Protein AF-A0A834P4A4-F1 (afdb_monomer)

Mean predicted aligned error: 16.77 Å

InterPro domains:
  IPR000727 Target SNARE coiled-coil homology domain [PF05739] (156-191)
  IPR000727 Target SNARE coiled-coil homology domain [PS50192] (120-182)
  IPR000727 Target SNARE coiled-coil homology domain [SM00397] (115-182)
  IPR006011 Syntaxin, N-terminal domain [PF00804] (3-109)
  IPR006011 Syntaxin, N-terminal domain [SM00503] (1-74)
  IPR006011 Syntaxin, N-terminal domain [cd00179] (2-109)
  IPR006012 Syntaxin/epimorphin, conserved site [PS00914] (126-165)
  IPR010989 SNARE [SSF47661] (2-175)
  IPR045242 Syntaxin [PTHR19957] (2-192)

Nearest PDB structures (foldseek):
  4jeu-assembly1_B  TM=8.978E-01  e=2.118E-14  Rattus norvegicus
  3zx6-assembly1_B  TM=2.845E-01  e=5.451E-01  Archaeoglobus fulgidus DSM 4304
  3g67-assembly1_A  TM=3.097E-01  e=1.867E+00  Thermotoga maritima
  6grj-assembly1_I  TM=2.872E-01  e=2.312E+00  Aeromonas hydrophila
  6grj-assembly1_B  TM=2.848E-01  e=4.636E+00  Aeromonas hydrophila

pLDDT: mean 72.93, std 20.53, range [28.77, 95.06]

Structure (mmCIF, N/CA/C/O backbone):
data_AF-A0A834P4A4-F1
#
_entry.id   AF-A0A834P4A4-F1
#
loop_
_atom_site.group_PDB
_atom_site.id
_atom_site.type_symbol
_atom_site.label_atom_id
_atom_site.label_alt_id
_atom_site.label_comp_id
_atom_site.label_asym_id
_atom_site.label_entity_id
_atom_site.label_seq_id
_atom_site.pdbx_PDB_ins_code
_atom_site.Cartn_x
_atom_site.Cartn_y
_atom_site.Cartn_z
_atom_site.occupancy
_atom_site.B_iso_or_equiv
_atom_site.auth_seq_id
_atom_site.auth_comp_id
_atom_site.auth_asym_id
_atom_site.auth_atom_id
_atom_site.pdbx_PDB_model_num
ATOM 1 N N . MET A 1 1 ? -17.593 -4.272 4.026 1.00 54.44 1 MET A N 1
ATOM 2 C CA . MET A 1 1 ? -17.317 -5.063 2.810 1.00 54.44 1 MET A CA 1
ATOM 3 C C . MET A 1 1 ? -16.478 -4.247 1.840 1.00 54.44 1 MET A C 1
ATOM 5 O O . MET A 1 1 ? -15.305 -4.551 1.734 1.00 54.44 1 MET A O 1
ATOM 9 N N . GLU A 1 2 ? -16.977 -3.129 1.302 1.00 74.50 2 GLU A N 1
ATOM 10 C CA . GLU A 1 2 ? -16.258 -2.345 0.272 1.00 74.50 2 GLU A CA 1
ATOM 11 C C . GLU A 1 2 ? -14.826 -1.895 0.639 1.00 74.50 2 GLU A C 1
ATOM 13 O O . GLU A 1 2 ? -13.942 -1.938 -0.211 1.00 74.50 2 GLU A O 1
ATOM 18 N N . LEU A 1 3 ? -14.560 -1.502 1.894 1.00 75.44 3 LEU A N 1
ATOM 19 C CA . LEU A 1 3 ? -13.218 -1.057 2.307 1.00 75.44 3 LEU A CA 1
ATOM 20 C C . LEU A 1 3 ? -12.189 -2.199 2.331 1.00 75.44 3 LEU A C 1
ATOM 22 O O . LEU A 1 3 ? -11.057 -2.012 1.898 1.00 75.44 3 LEU A O 1
ATOM 26 N N . GLU A 1 4 ? -12.575 -3.377 2.825 1.00 75.75 4 GLU A N 1
ATOM 27 C CA . GLU A 1 4 ? -11.677 -4.539 2.897 1.00 75.75 4 GLU A CA 1
ATOM 28 C C . GLU A 1 4 ? -11.363 -5.080 1.504 1.00 75.75 4 GLU A C 1
ATOM 30 O O . GLU A 1 4 ? -10.216 -5.425 1.215 1.00 75.75 4 GLU A O 1
ATOM 35 N N . ASP A 1 5 ? -12.367 -5.084 0.628 1.00 86.00 5 ASP A N 1
ATOM 36 C CA . ASP A 1 5 ? -12.204 -5.464 -0.770 1.00 86.00 5 ASP A CA 1
ATOM 37 C C . ASP A 1 5 ? -11.248 -4.496 -1.479 1.00 86.00 5 ASP A C 1
ATOM 39 O O . ASP A 1 5 ? -10.294 -4.929 -2.128 1.00 86.00 5 ASP A O 1
ATOM 43 N N . LEU A 1 6 ? -11.410 -3.186 -1.257 1.00 87.00 6 LEU A N 1
ATOM 44 C CA . LEU A 1 6 ? -10.518 -2.172 -1.816 1.00 87.00 6 LEU A CA 1
ATOM 45 C C . LEU A 1 6 ? -9.081 -2.303 -1.287 1.00 87.00 6 LEU A C 1
ATOM 47 O O . LEU A 1 6 ? -8.137 -2.238 -2.072 1.00 87.00 6 LEU A O 1
ATOM 51 N N . MET A 1 7 ? -8.889 -2.533 0.017 1.00 85.75 7 MET A N 1
ATOM 52 C CA . MET A 1 7 ? -7.559 -2.787 0.593 1.00 85.75 7 MET A CA 1
ATOM 53 C C . MET A 1 7 ? -6.905 -4.026 -0.032 1.00 85.75 7 MET A C 1
ATOM 55 O O . MET A 1 7 ? -5.729 -3.997 -0.402 1.00 85.75 7 MET A O 1
ATOM 59 N N . SER A 1 8 ? -7.676 -5.102 -0.196 1.00 87.88 8 SER A N 1
ATOM 60 C CA . SER A 1 8 ? -7.226 -6.339 -0.838 1.00 87.88 8 SER A CA 1
ATOM 61 C C . SER A 1 8 ? -6.814 -6.106 -2.292 1.00 87.88 8 SER A C 1
ATOM 63 O O . SER A 1 8 ? -5.771 -6.593 -2.737 1.00 87.88 8 SER A O 1
ATOM 65 N N . ASP A 1 9 ? -7.587 -5.325 -3.039 1.00 91.81 9 ASP A N 1
ATOM 66 C CA . ASP A 1 9 ? -7.321 -5.056 -4.448 1.00 91.81 9 ASP A CA 1
ATOM 67 C C . ASP A 1 9 ? -6.151 -4.093 -4.659 1.00 91.81 9 ASP A C 1
ATOM 69 O O . ASP A 1 9 ? -5.326 -4.331 -5.553 1.00 91.81 9 ASP A O 1
ATOM 73 N N . ILE A 1 10 ? -5.998 -3.082 -3.797 1.00 92.00 10 ILE A N 1
ATOM 74 C CA . ILE A 1 10 ? -4.801 -2.230 -3.754 1.00 92.00 10 ILE A CA 1
ATOM 75 C C . ILE A 1 10 ? -3.573 -3.099 -3.487 1.00 92.00 10 ILE A C 1
ATOM 77 O O . ILE A 1 10 ? -2.619 -3.057 -4.264 1.00 92.00 10 ILE A O 1
ATOM 81 N N . LYS A 1 11 ? -3.617 -3.973 -2.475 1.00 89.50 11 LYS A N 1
ATOM 82 C CA . LYS A 1 11 ? -2.524 -4.903 -2.155 1.00 89.50 11 LYS A CA 1
ATOM 83 C C . LYS A 1 11 ? -2.168 -5.814 -3.330 1.00 89.50 11 LYS A C 1
ATOM 85 O O . LYS A 1 11 ? -0.991 -5.963 -3.672 1.00 89.50 11 LYS A O 1
ATOM 90 N N . LYS A 1 12 ? -3.155 -6.449 -3.967 1.00 92.50 12 LYS A N 1
ATOM 91 C CA . LYS A 1 12 ? -2.920 -7.328 -5.129 1.00 92.50 12 LYS A CA 1
ATOM 92 C C . LYS A 1 12 ? -2.290 -6.554 -6.283 1.00 92.50 12 LYS A C 1
ATOM 94 O O . LYS A 1 12 ? -1.371 -7.054 -6.931 1.00 92.50 12 LYS A O 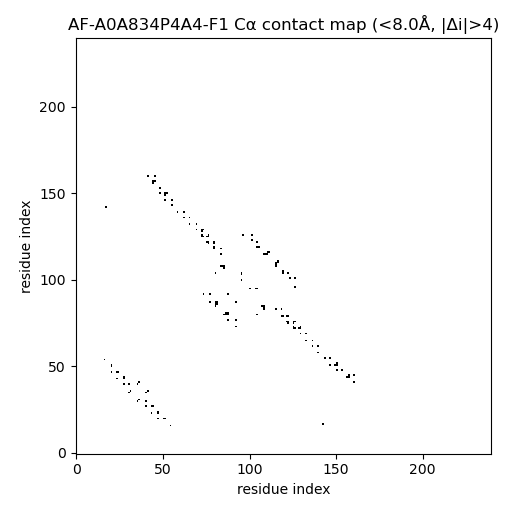1
ATOM 99 N N . THR A 1 13 ? -2.783 -5.350 -6.552 1.00 95.06 13 THR A N 1
ATOM 100 C CA . THR A 1 13 ? -2.301 -4.516 -7.657 1.00 95.06 13 THR A CA 1
ATOM 101 C C . THR A 1 13 ? -0.896 -3.995 -7.383 1.00 95.06 13 THR A C 1
ATOM 103 O O . THR A 1 13 ? -0.033 -4.126 -8.249 1.00 95.06 13 THR A O 1
ATOM 106 N N . ALA A 1 14 ? -0.622 -3.520 -6.167 1.00 92.62 14 ALA A N 1
ATOM 107 C CA . ALA A 1 14 ? 0.700 -3.074 -5.743 1.00 92.62 14 ALA A CA 1
ATOM 108 C C . ALA A 1 14 ? 1.746 -4.188 -5.879 1.00 92.62 14 ALA A C 1
ATOM 110 O O . ALA A 1 14 ? 2.800 -3.980 -6.475 1.00 92.62 14 ALA A O 1
ATOM 111 N N . ASN A 1 15 ? 1.418 -5.411 -5.448 1.00 91.75 15 ASN A N 1
ATOM 112 C CA . ASN A 1 15 ? 2.306 -6.563 -5.612 1.00 91.75 15 ASN A CA 1
ATOM 113 C C . ASN A 1 15 ? 2.574 -6.912 -7.083 1.00 91.75 15 ASN A C 1
ATOM 115 O O . ASN A 1 15 ? 3.707 -7.235 -7.440 1.00 91.75 15 ASN A O 1
ATOM 119 N N . LYS A 1 16 ? 1.562 -6.813 -7.955 1.00 94.88 16 LYS A N 1
ATOM 120 C CA . LYS A 1 16 ? 1.741 -7.005 -9.404 1.00 94.88 16 LYS A CA 1
ATOM 121 C C . LYS A 1 16 ? 2.645 -5.933 -10.012 1.00 94.88 16 LYS A C 1
ATOM 123 O O . LYS A 1 16 ? 3.483 -6.266 -10.847 1.00 94.88 16 LYS A O 1
ATOM 128 N N . VAL A 1 17 ? 2.477 -4.669 -9.620 1.00 94.06 17 VAL A N 1
ATOM 129 C CA . VAL A 1 17 ? 3.323 -3.560 -10.091 1.00 94.06 17 VAL A CA 1
ATOM 130 C C . VAL A 1 17 ? 4.760 -3.761 -9.618 1.00 94.06 17 VAL A C 1
ATOM 132 O O . VAL A 1 17 ? 5.658 -3.773 -10.455 1.00 94.06 17 VAL A O 1
ATOM 135 N N . ARG A 1 18 ? 4.969 -4.045 -8.326 1.00 91.50 18 ARG A N 1
ATOM 136 C CA . ARG A 1 18 ? 6.286 -4.359 -7.752 1.00 91.50 18 ARG A CA 1
ATOM 137 C C . ARG A 1 18 ? 6.986 -5.495 -8.498 1.00 91.50 18 ARG A C 1
ATOM 139 O O . ARG A 1 18 ? 8.138 -5.351 -8.889 1.00 91.50 18 ARG A O 1
ATOM 146 N N . ALA A 1 19 ? 6.288 -6.606 -8.742 1.00 92.50 19 ALA A N 1
ATOM 147 C CA . ALA A 1 19 ? 6.854 -7.742 -9.467 1.00 92.50 19 ALA A CA 1
ATOM 148 C C . ALA A 1 19 ? 7.267 -7.368 -10.900 1.00 92.50 19 ALA A C 1
ATOM 150 O O . ALA A 1 19 ? 8.339 -7.755 -11.356 1.00 92.50 19 ALA A O 1
ATOM 151 N N . LYS A 1 20 ? 6.446 -6.580 -11.606 1.00 94.50 20 LYS A N 1
ATOM 152 C CA . LYS A 1 20 ? 6.774 -6.109 -12.958 1.00 94.50 20 LYS A CA 1
ATOM 153 C C . LYS A 1 20 ? 7.961 -5.148 -12.974 1.00 94.50 20 LYS A C 1
ATOM 155 O O . LYS A 1 20 ? 8.775 -5.249 -13.885 1.00 94.50 20 LYS A O 1
ATOM 160 N N . LEU A 1 21 ? 8.068 -4.250 -11.993 1.00 92.00 21 LEU A N 1
ATOM 161 C CA . LEU A 1 21 ? 9.213 -3.344 -11.866 1.00 92.00 21 LEU A CA 1
ATOM 162 C C . LEU A 1 21 ? 10.512 -4.132 -11.649 1.00 92.00 21 LEU A C 1
ATOM 164 O O . LEU A 1 21 ? 11.438 -3.952 -12.431 1.00 92.00 21 LEU A O 1
ATOM 168 N N . LYS A 1 22 ? 10.523 -5.107 -10.726 1.00 90.50 22 LYS A N 1
ATOM 169 C CA . LYS A 1 22 ? 11.680 -6.003 -10.517 1.00 90.50 22 LYS A CA 1
ATOM 170 C C . LYS A 1 22 ? 12.080 -6.775 -11.783 1.00 90.50 22 LYS A C 1
ATOM 172 O O . LYS A 1 22 ? 13.259 -6.930 -12.066 1.00 90.50 22 LYS A O 1
ATOM 177 N N . VAL A 1 23 ? 11.118 -7.241 -12.584 1.00 92.88 23 VAL A N 1
ATOM 178 C CA . VAL A 1 23 ? 11.430 -7.908 -13.866 1.00 92.88 23 VAL A CA 1
ATOM 179 C C . VAL A 1 23 ? 12.079 -6.940 -14.861 1.00 92.88 23 VAL A C 1
ATOM 181 O O . VAL A 1 23 ? 13.005 -7.321 -15.572 1.00 92.88 23 VAL A O 1
ATOM 184 N N . ILE A 1 24 ? 11.601 -5.695 -14.944 1.00 90.31 24 ILE A N 1
ATOM 185 C CA . ILE A 1 24 ? 12.194 -4.687 -15.836 1.00 90.31 24 ILE A CA 1
ATOM 186 C C . ILE A 1 24 ? 13.621 -4.358 -15.391 1.00 90.31 24 ILE A C 1
ATOM 188 O O . ILE A 1 24 ? 14.503 -4.288 -16.241 1.00 90.31 24 ILE A O 1
ATOM 192 N N . GLU A 1 25 ? 13.845 -4.200 -14.089 1.00 88.38 25 GLU A N 1
ATOM 193 C CA . GLU A 1 25 ? 15.170 -3.992 -13.506 1.00 88.38 25 GLU A CA 1
ATOM 194 C C . GLU A 1 25 ? 16.145 -5.118 -13.875 1.00 88.38 25 GLU A C 1
ATOM 196 O O . GLU A 1 25 ? 17.175 -4.845 -14.482 1.00 88.38 25 GLU A O 1
ATOM 201 N N . GLN A 1 26 ? 15.784 -6.380 -13.626 1.00 89.44 26 GLN A N 1
ATOM 202 C CA . GLN A 1 26 ? 16.635 -7.532 -13.958 1.00 89.44 26 GLN A CA 1
ATOM 203 C C . GLN A 1 26 ? 16.994 -7.589 -15.450 1.00 89.44 26 GLN A C 1
ATOM 205 O O . GLN A 1 26 ? 18.123 -7.914 -15.818 1.00 89.44 26 GLN A O 1
ATOM 210 N N . ASN A 1 27 ? 16.044 -7.247 -16.326 1.00 88.81 27 ASN A N 1
ATOM 211 C CA . ASN A 1 27 ? 16.302 -7.177 -17.764 1.00 88.81 27 ASN A CA 1
ATOM 212 C C . ASN A 1 27 ? 17.275 -6.040 -18.120 1.00 88.81 27 ASN A C 1
ATOM 214 O O . ASN A 1 27 ? 18.120 -6.214 -18.996 1.00 88.81 27 ASN A O 1
ATOM 218 N N . ILE A 1 28 ? 17.167 -4.882 -17.456 1.00 86.44 28 ILE A N 1
ATOM 219 C CA . ILE A 1 28 ? 18.098 -3.760 -17.634 1.00 86.44 28 ILE A CA 1
ATOM 220 C C . ILE A 1 28 ? 19.511 -4.183 -17.218 1.00 86.44 28 ILE A C 1
ATOM 222 O O . ILE A 1 28 ? 20.436 -4.005 -18.010 1.00 86.44 28 ILE A O 1
ATOM 226 N N . GLU A 1 29 ? 19.669 -4.777 -16.033 1.00 86.12 29 GLU A N 1
ATOM 227 C CA . GLU A 1 29 ? 20.961 -5.256 -15.520 1.00 86.12 29 GLU A CA 1
ATOM 228 C C . GLU A 1 29 ? 21.593 -6.281 -16.473 1.00 86.12 29 GLU A C 1
ATOM 230 O O . GLU A 1 29 ? 22.758 -6.167 -16.862 1.00 86.12 29 GLU A O 1
ATOM 235 N N . GLN A 1 30 ? 20.807 -7.258 -16.938 1.00 86.31 30 GLN A N 1
ATOM 236 C CA . GLN A 1 30 ? 21.283 -8.278 -17.872 1.00 86.31 30 GLN A CA 1
ATOM 237 C C . GLN A 1 30 ? 21.768 -7.674 -19.199 1.00 86.31 30 GLN A C 1
ATOM 239 O O . GLN A 1 30 ? 22.786 -8.101 -19.749 1.00 86.31 30 GLN A O 1
ATOM 244 N N . GLU A 1 31 ? 21.054 -6.683 -19.731 1.00 81.69 31 GLU A N 1
ATOM 245 C CA . GLU A 1 31 ? 21.434 -6.021 -20.977 1.00 81.69 31 GLU A CA 1
ATOM 246 C C . GLU A 1 31 ? 22.673 -5.133 -20.832 1.00 81.69 31 GLU A C 1
ATOM 248 O O . GLU A 1 31 ? 23.499 -5.103 -21.754 1.00 81.69 31 GLU A O 1
ATOM 253 N N . GLU A 1 32 ? 22.848 -4.467 -19.688 1.00 78.56 32 GLU A N 1
ATOM 254 C CA . GLU A 1 32 ? 24.057 -3.696 -19.381 1.00 78.56 32 GLU A CA 1
ATOM 255 C C . GLU A 1 32 ? 25.313 -4.569 -19.432 1.00 78.56 32 GLU A C 1
ATOM 257 O O . GLU A 1 32 ? 26.300 -4.187 -20.065 1.00 78.56 32 GLU A O 1
ATOM 262 N N . HIS A 1 33 ? 25.257 -5.784 -18.879 1.00 76.62 33 HIS A N 1
ATOM 263 C CA . HIS A 1 33 ? 26.373 -6.735 -18.930 1.00 76.62 33 HIS A CA 1
ATOM 264 C C . HIS A 1 33 ? 26.747 -7.169 -20.354 1.00 76.62 33 HIS A C 1
ATOM 266 O O . HIS A 1 33 ? 27.886 -7.563 -20.607 1.00 76.62 33 HIS A O 1
ATOM 272 N N . THR A 1 34 ? 25.820 -7.070 -21.310 1.00 76.31 34 THR A N 1
ATOM 273 C CA . THR A 1 34 ? 26.086 -7.381 -22.724 1.00 76.31 34 THR A CA 1
ATOM 274 C C . THR A 1 34 ? 26.615 -6.189 -23.533 1.00 76.31 34 THR A C 1
ATOM 276 O O . THR A 1 34 ? 26.787 -6.307 -24.748 1.00 76.31 34 THR A O 1
ATOM 279 N N . ASN A 1 35 ? 26.892 -5.048 -22.882 1.00 62.09 35 ASN A N 1
ATOM 280 C CA . ASN A 1 35 ? 27.463 -3.821 -23.461 1.00 62.09 35 ASN A CA 1
ATOM 281 C C . ASN A 1 35 ? 26.688 -3.239 -24.664 1.00 62.09 35 ASN A C 1
ATOM 283 O O . ASN A 1 35 ? 27.216 -2.464 -25.465 1.00 62.09 35 ASN A O 1
ATOM 287 N N . LYS A 1 36 ? 25.397 -3.565 -24.790 1.00 61.81 36 LYS A N 1
ATOM 288 C CA . LYS A 1 36 ? 24.507 -2.996 -25.808 1.00 61.81 36 LYS A CA 1
ATOM 289 C C . LYS A 1 36 ? 23.880 -1.703 -25.293 1.00 61.81 36 LYS A C 1
ATOM 291 O O . LYS A 1 36 ? 22.705 -1.678 -24.933 1.00 61.81 36 LYS A O 1
ATOM 296 N N . SER A 1 37 ? 24.641 -0.605 -25.301 1.00 64.38 37 SER A N 1
ATOM 297 C CA . SER A 1 37 ? 24.082 0.740 -25.078 1.00 64.38 37 SER A CA 1
ATOM 298 C C . SER A 1 37 ? 23.201 1.151 -26.265 1.00 64.38 37 SER A C 1
ATOM 300 O O . SER A 1 37 ? 23.612 1.855 -27.188 1.00 64.38 37 SER A O 1
ATOM 302 N N . SER A 1 38 ? 21.976 0.632 -26.275 1.00 74.56 38 SER A N 1
ATOM 303 C CA . SER A 1 38 ? 20.976 0.866 -27.311 1.00 74.56 38 SER A CA 1
ATOM 304 C C . SER A 1 38 ? 19.983 1.946 -26.879 1.00 74.56 38 SER A C 1
ATOM 306 O O . SER A 1 38 ? 19.784 2.205 -25.690 1.00 74.56 38 SER A O 1
ATOM 308 N N . ALA A 1 39 ? 19.326 2.580 -27.854 1.00 75.81 39 ALA A N 1
ATOM 309 C CA . ALA A 1 39 ? 18.211 3.486 -27.571 1.00 75.81 39 ALA A CA 1
ATOM 310 C C . ALA A 1 39 ? 17.100 2.783 -26.769 1.00 75.81 39 ALA A C 1
ATOM 312 O O . ALA A 1 39 ? 16.493 3.389 -25.894 1.00 75.81 39 ALA A O 1
ATOM 313 N N . ASP A 1 40 ? 16.898 1.493 -27.026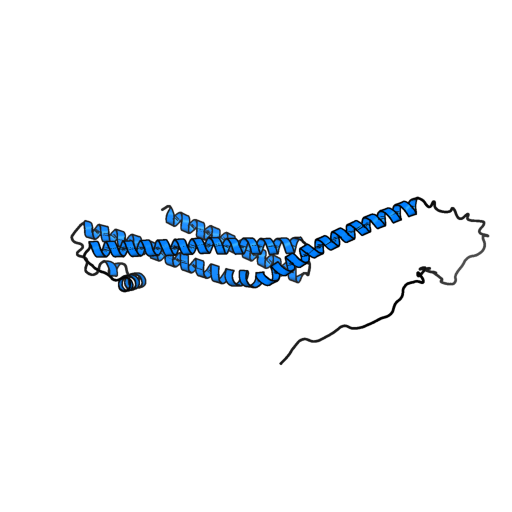 1.00 80.00 40 ASP A N 1
ATOM 314 C CA . ASP A 1 40 ? 15.918 0.639 -26.361 1.00 80.00 40 ASP A CA 1
ATOM 315 C C . ASP A 1 40 ? 16.241 0.431 -24.865 1.00 80.00 40 ASP A C 1
ATOM 317 O O . ASP A 1 40 ? 15.373 0.622 -24.011 1.00 80.00 40 ASP A O 1
ATOM 321 N N . LEU A 1 41 ? 17.514 0.187 -24.523 1.00 81.56 41 LEU A N 1
ATOM 322 C CA . LEU A 1 41 ? 17.981 0.112 -23.130 1.00 81.56 41 LEU A CA 1
ATOM 323 C C . LEU A 1 41 ? 17.774 1.443 -22.388 1.00 81.56 41 LEU A C 1
ATOM 325 O O . LEU A 1 41 ? 17.306 1.454 -21.249 1.00 81.56 41 LEU A O 1
ATOM 329 N N . ARG A 1 42 ? 18.073 2.582 -23.032 1.00 77.75 42 ARG A N 1
ATOM 330 C CA . ARG A 1 42 ? 17.834 3.912 -22.437 1.00 77.75 42 ARG A CA 1
ATOM 331 C C . ARG A 1 42 ? 16.350 4.153 -22.173 1.00 77.75 42 ARG A C 1
ATOM 333 O O . ARG A 1 42 ? 15.994 4.589 -21.083 1.00 77.75 42 ARG A O 1
ATOM 340 N N . ILE A 1 43 ? 15.486 3.815 -23.133 1.00 81.75 43 ILE A N 1
ATOM 341 C CA . ILE A 1 43 ? 14.030 3.929 -22.972 1.00 81.75 43 ILE A CA 1
ATOM 342 C C . ILE A 1 43 ? 13.557 3.070 -21.795 1.00 81.75 43 ILE A C 1
ATOM 344 O O . ILE A 1 43 ? 12.834 3.579 -20.938 1.00 81.75 43 ILE A O 1
ATOM 348 N N . ARG A 1 44 ? 13.986 1.801 -21.705 1.00 84.94 44 ARG A N 1
ATOM 349 C CA . ARG A 1 44 ? 13.635 0.916 -20.580 1.00 84.94 44 ARG A CA 1
ATOM 350 C C . ARG A 1 44 ? 14.020 1.517 -19.232 1.00 84.94 44 ARG A C 1
ATOM 352 O O . ARG A 1 44 ? 13.178 1.557 -18.340 1.00 84.94 44 ARG A O 1
ATOM 359 N N . LYS A 1 45 ? 15.241 2.036 -19.105 1.00 82.19 45 LYS A N 1
ATOM 360 C CA . LYS A 1 45 ? 15.736 2.684 -17.881 1.00 82.19 45 LYS A CA 1
ATOM 361 C C . LYS A 1 45 ? 14.908 3.903 -17.476 1.00 82.19 45 LYS A C 1
ATOM 363 O O . LYS A 1 45 ? 14.455 3.986 -16.336 1.00 82.19 45 LYS A O 1
ATOM 368 N N . THR A 1 46 ? 14.638 4.816 -18.411 1.00 81.25 46 THR A N 1
ATOM 369 C CA . THR A 1 46 ? 13.817 6.009 -18.141 1.00 81.25 46 THR A CA 1
ATOM 370 C C . THR A 1 46 ? 12.388 5.640 -17.738 1.00 81.25 46 THR A C 1
ATOM 372 O O . THR A 1 46 ? 11.837 6.213 -16.794 1.00 81.25 46 THR A O 1
ATOM 375 N N . GLN A 1 47 ? 11.781 4.669 -18.429 1.00 86.00 47 GLN A N 1
ATOM 376 C CA . GLN A 1 47 ? 10.432 4.194 -18.116 1.00 86.00 47 GLN A CA 1
ATOM 377 C C . GLN A 1 47 ? 10.385 3.517 -16.748 1.00 86.00 47 GLN A C 1
ATOM 379 O O . GLN A 1 47 ? 9.528 3.861 -15.936 1.00 86.00 47 GLN A O 1
ATOM 384 N N . HIS A 1 48 ? 11.329 2.613 -16.468 1.00 87.62 48 HIS A N 1
ATOM 385 C CA . HIS A 1 48 ? 11.463 1.968 -15.165 1.00 87.62 48 HIS A CA 1
ATOM 386 C C . HIS A 1 48 ? 11.536 3.010 -14.049 1.00 87.62 48 HIS A C 1
ATOM 388 O O . HIS A 1 48 ? 10.764 2.940 -13.097 1.00 87.62 48 HIS A O 1
ATOM 394 N N . SER A 1 49 ? 12.378 4.033 -14.212 1.00 84.19 49 SER A N 1
ATOM 395 C CA . SER A 1 49 ? 12.529 5.071 -13.196 1.00 84.19 49 SER A CA 1
ATOM 396 C C . SER A 1 49 ? 11.258 5.885 -12.966 1.00 84.19 49 SER A C 1
ATOM 398 O O . SER A 1 49 ? 10.811 6.073 -11.831 1.00 84.19 49 SER A O 1
ATOM 400 N N . THR A 1 50 ? 10.624 6.324 -14.053 1.00 84.69 50 THR A N 1
ATOM 401 C CA . THR A 1 50 ? 9.382 7.103 -13.985 1.00 84.69 50 THR A CA 1
ATOM 402 C C . THR A 1 50 ? 8.270 6.310 -13.299 1.00 84.69 50 THR A C 1
ATOM 404 O O . THR A 1 50 ? 7.559 6.843 -12.446 1.00 84.69 50 THR A O 1
ATOM 407 N N . LEU A 1 51 ? 8.122 5.030 -13.650 1.00 90.94 51 LEU A N 1
ATOM 408 C CA . LEU A 1 51 ? 7.113 4.147 -13.070 1.00 90.94 51 LEU A CA 1
ATOM 409 C C . LEU A 1 51 ? 7.395 3.855 -11.593 1.00 90.94 51 LEU A C 1
ATOM 411 O O . LEU A 1 51 ? 6.470 3.921 -10.788 1.00 90.94 51 LEU A O 1
ATOM 415 N N . SER A 1 52 ? 8.653 3.602 -11.226 1.00 88.56 52 SER A N 1
ATOM 416 C CA . SER A 1 52 ? 9.069 3.380 -9.838 1.00 88.56 52 SER A CA 1
ATOM 417 C C . SER A 1 52 ? 8.790 4.595 -8.954 1.00 88.56 52 SER A C 1
ATOM 419 O O . SER A 1 52 ? 8.218 4.445 -7.875 1.00 88.56 52 SER A O 1
ATOM 421 N N . ARG A 1 53 ? 9.092 5.812 -9.431 1.00 85.56 53 ARG A N 1
ATOM 422 C CA . ARG A 1 53 ? 8.793 7.056 -8.701 1.00 85.56 53 ARG A CA 1
ATOM 423 C C . ARG A 1 53 ? 7.293 7.244 -8.481 1.00 85.56 53 ARG A C 1
ATOM 425 O O . ARG A 1 53 ? 6.873 7.480 -7.353 1.00 85.56 53 ARG A O 1
ATOM 432 N N . LYS A 1 54 ? 6.488 7.080 -9.537 1.00 89.81 54 LYS A N 1
ATOM 433 C CA . LYS A 1 54 ? 5.021 7.171 -9.443 1.00 89.81 54 LYS A CA 1
ATOM 434 C C . LYS A 1 54 ? 4.433 6.112 -8.517 1.00 89.81 54 LYS A C 1
ATOM 436 O O . LYS A 1 54 ? 3.481 6.385 -7.797 1.00 89.81 54 LYS A O 1
ATOM 441 N N . PHE A 1 55 ? 4.987 4.901 -8.533 1.00 91.69 55 PHE A N 1
ATOM 442 C CA . PHE A 1 55 ? 4.556 3.841 -7.632 1.00 91.69 55 PHE A CA 1
ATOM 443 C C . PHE A 1 55 ? 4.812 4.225 -6.171 1.00 91.69 55 PHE A C 1
ATOM 445 O O . PHE A 1 55 ? 3.887 4.176 -5.367 1.00 91.69 55 PHE A O 1
ATOM 452 N N . VAL A 1 56 ? 6.021 4.684 -5.838 1.00 88.88 56 VAL A N 1
ATOM 453 C CA . VAL A 1 56 ? 6.357 5.147 -4.480 1.00 88.88 56 VAL A CA 1
ATOM 454 C C . VAL A 1 56 ? 5.466 6.312 -4.043 1.00 88.88 56 VAL A C 1
ATOM 456 O O . VAL A 1 56 ? 4.985 6.310 -2.912 1.00 88.88 56 VAL A O 1
ATOM 459 N N . GLU A 1 57 ? 5.200 7.272 -4.931 1.00 89.00 57 GLU A N 1
ATOM 460 C CA . GLU A 1 57 ? 4.303 8.406 -4.673 1.00 89.00 57 GLU A CA 1
ATOM 461 C C . GLU A 1 57 ? 2.892 7.939 -4.279 1.00 89.00 57 GLU A C 1
ATOM 463 O O . GLU A 1 57 ? 2.416 8.263 -3.189 1.00 89.00 57 GLU A O 1
ATOM 468 N N . VAL A 1 58 ? 2.263 7.096 -5.106 1.00 94.06 58 VAL A N 1
ATOM 469 C CA . VAL A 1 58 ? 0.910 6.570 -4.851 1.00 94.06 58 VAL A CA 1
ATOM 470 C C . VAL A 1 58 ? 0.868 5.716 -3.582 1.00 94.06 58 VAL A C 1
ATOM 472 O O . VAL A 1 58 ? -0.066 5.826 -2.788 1.00 94.06 58 VAL A O 1
ATOM 475 N N . MET A 1 59 ? 1.880 4.877 -3.342 1.00 92.31 59 MET A N 1
ATOM 476 C CA . MET A 1 59 ? 1.925 4.059 -2.125 1.00 92.31 59 MET A CA 1
ATOM 477 C C . MET A 1 59 ? 2.152 4.907 -0.865 1.00 92.31 59 MET A C 1
ATOM 479 O O . MET A 1 59 ? 1.664 4.547 0.206 1.00 92.31 59 MET A O 1
ATOM 483 N N . SER A 1 60 ? 2.843 6.045 -0.976 1.00 91.25 60 SER A N 1
ATOM 484 C CA . SER A 1 60 ? 3.038 6.984 0.140 1.00 91.25 60 SER A CA 1
ATOM 485 C C . SER A 1 60 ? 1.741 7.708 0.493 1.00 91.25 60 SER A C 1
ATOM 487 O O . SER A 1 60 ? 1.406 7.841 1.671 1.00 91.25 60 SER A O 1
ATOM 489 N N . GLU A 1 61 ? 0.972 8.120 -0.516 1.00 93.44 61 GLU A N 1
ATOM 490 C CA . GLU A 1 61 ? -0.374 8.671 -0.328 1.00 93.44 61 GLU A CA 1
ATOM 491 C C . GLU A 1 61 ? -1.323 7.640 0.303 1.00 93.44 61 GLU A C 1
ATOM 493 O O . GLU A 1 61 ? -2.074 7.954 1.234 1.00 93.44 61 GLU A O 1
ATOM 498 N N . TYR A 1 62 ? -1.239 6.384 -0.141 1.00 93.25 62 TYR A N 1
ATOM 499 C CA . TYR A 1 62 ? -2.001 5.289 0.448 1.00 93.25 62 TYR A CA 1
ATOM 500 C C . TYR A 1 62 ? -1.641 5.068 1.924 1.00 93.25 62 TYR A C 1
ATOM 502 O O . TYR A 1 62 ? -2.540 4.997 2.761 1.00 93.25 62 TYR A O 1
ATOM 510 N N . ASN A 1 63 ? -0.348 5.046 2.267 1.00 91.50 63 ASN A N 1
ATOM 511 C CA . ASN A 1 63 ? 0.110 4.934 3.654 1.00 91.50 63 ASN A CA 1
ATOM 512 C C . ASN A 1 63 ? -0.414 6.086 4.525 1.00 91.50 63 ASN A C 1
ATOM 514 O O . ASN A 1 63 ? -0.948 5.852 5.606 1.00 91.50 63 ASN A O 1
ATOM 518 N N . ARG A 1 64 ? -0.343 7.329 4.029 1.00 92.94 64 ARG A N 1
ATOM 519 C CA . ARG A 1 64 ? -0.903 8.496 4.727 1.00 92.94 64 ARG A CA 1
ATOM 520 C C . ARG A 1 64 ? -2.400 8.330 4.996 1.00 92.94 64 ARG A C 1
ATOM 522 O O . ARG A 1 64 ? -2.850 8.558 6.113 1.00 92.94 64 ARG A O 1
ATOM 529 N N . THR A 1 65 ? -3.150 7.869 3.997 1.00 92.50 65 THR A N 1
ATOM 530 C CA . THR A 1 65 ? -4.591 7.610 4.127 1.00 92.50 65 THR A CA 1
ATOM 531 C C . THR A 1 65 ? -4.886 6.530 5.175 1.00 92.50 65 THR A C 1
ATOM 533 O O . THR A 1 65 ? -5.851 6.654 5.931 1.00 92.50 65 THR A O 1
ATOM 536 N N . GLN A 1 66 ? -4.058 5.482 5.259 1.00 90.94 66 GLN A N 1
ATOM 537 C CA . GLN A 1 66 ? -4.190 4.447 6.289 1.00 90.94 66 GLN A CA 1
ATOM 538 C C . GLN A 1 66 ? -3.928 4.992 7.694 1.00 90.94 66 GLN A C 1
ATOM 540 O O . GLN A 1 66 ? -4.724 4.722 8.594 1.00 90.94 66 GLN A O 1
ATOM 545 N N . THR A 1 67 ? -2.870 5.788 7.876 1.00 92.19 67 THR A N 1
ATOM 546 C CA . THR A 1 67 ? -2.561 6.440 9.158 1.00 92.19 67 THR A CA 1
ATOM 547 C C . THR A 1 67 ? -3.702 7.352 9.604 1.00 92.19 67 THR A C 1
ATOM 549 O O . THR A 1 67 ? -4.175 7.234 10.733 1.00 92.19 67 THR A O 1
ATOM 552 N N . ASP A 1 68 ? -4.228 8.186 8.705 1.00 93.19 68 ASP A N 1
ATOM 553 C CA . ASP A 1 68 ? -5.365 9.061 9.010 1.00 93.19 68 ASP A CA 1
ATOM 554 C C . ASP A 1 68 ? -6.612 8.247 9.409 1.00 93.19 68 ASP A C 1
ATOM 556 O O . ASP A 1 68 ? -7.349 8.609 10.331 1.00 93.19 68 ASP A O 1
ATOM 560 N N . TYR A 1 69 ? -6.864 7.113 8.746 1.00 90.94 69 TYR A N 1
ATOM 561 C CA . TYR A 1 69 ? -7.983 6.234 9.090 1.00 90.94 69 TYR A CA 1
ATOM 562 C C . TYR A 1 69 ? -7.779 5.504 10.431 1.00 90.94 69 TYR A C 1
ATOM 564 O O . TYR A 1 69 ? -8.747 5.363 11.189 1.00 90.94 69 TYR A O 1
ATOM 572 N N . ARG A 1 70 ? -6.543 5.109 10.769 1.00 93.50 70 ARG A N 1
ATOM 573 C CA . ARG A 1 70 ? -6.181 4.553 12.085 1.00 93.50 70 ARG A CA 1
ATOM 574 C C . ARG A 1 70 ? -6.492 5.551 13.198 1.00 93.50 70 ARG A C 1
ATOM 576 O O . ARG A 1 70 ? -7.217 5.200 14.128 1.00 93.50 70 ARG A O 1
ATOM 583 N N . GLU A 1 71 ? -6.058 6.802 13.055 1.00 93.88 71 GLU A N 1
ATOM 584 C CA . GLU A 1 71 ? -6.318 7.864 14.038 1.00 93.88 71 GLU A CA 1
ATOM 585 C C . GLU A 1 71 ? -7.817 8.138 14.211 1.00 93.88 71 GLU A C 1
ATOM 587 O O . GLU A 1 71 ? -8.321 8.290 15.327 1.00 93.88 71 GLU A O 1
ATOM 592 N N . ARG A 1 72 ? -8.590 8.104 13.118 1.00 92.31 72 ARG A N 1
ATOM 593 C CA . ARG A 1 72 ? -10.056 8.205 13.198 1.00 92.31 72 ARG A CA 1
ATOM 594 C C . ARG A 1 72 ? -10.685 7.023 13.934 1.00 92.31 72 ARG A C 1
ATOM 596 O O . ARG A 1 72 ? -11.656 7.224 14.664 1.00 92.31 72 ARG A O 1
ATOM 603 N N . CYS A 1 73 ? -10.178 5.803 13.753 1.00 92.81 73 CYS A N 1
ATOM 604 C CA . CYS A 1 73 ? -10.651 4.635 14.500 1.00 92.81 73 CYS A CA 1
ATOM 605 C C . CYS A 1 73 ? -10.309 4.752 15.989 1.00 92.81 73 CYS A C 1
ATOM 607 O O . CYS A 1 73 ? -11.202 4.557 16.816 1.0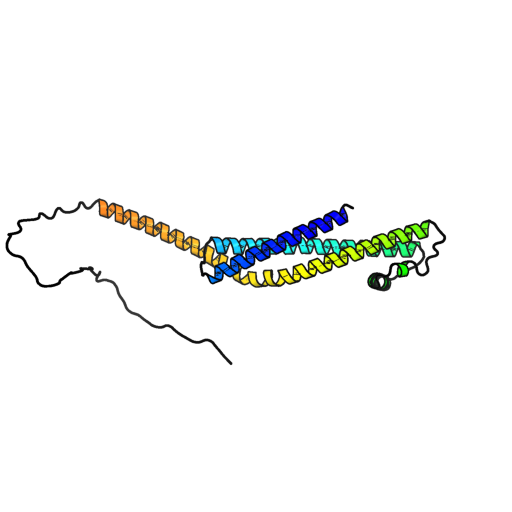0 92.81 73 CYS A O 1
ATOM 609 N N . LYS A 1 74 ? -9.081 5.168 16.321 1.00 93.75 74 LYS A N 1
ATOM 610 C CA . LYS A 1 74 ? -8.642 5.450 17.694 1.00 93.75 74 LYS A CA 1
ATOM 611 C C . LYS A 1 74 ? -9.553 6.475 18.375 1.00 93.75 74 LYS A C 1
ATOM 613 O O . LYS A 1 74 ? -10.134 6.179 19.417 1.00 93.75 74 LYS A O 1
ATOM 618 N N . GLY A 1 75 ? -9.794 7.626 17.745 1.00 93.56 75 GLY A N 1
ATOM 619 C CA . GLY A 1 75 ? -10.682 8.659 18.294 1.00 93.56 75 GLY A CA 1
ATOM 620 C C . GLY A 1 75 ? -12.134 8.193 18.474 1.00 93.56 75 GLY A C 1
ATOM 621 O O . GLY A 1 75 ? -12.818 8.605 19.413 1.00 93.56 75 GLY A O 1
ATOM 622 N N . ARG A 1 76 ? -12.623 7.283 17.616 1.00 92.38 76 ARG A N 1
ATOM 623 C CA . ARG A 1 76 ? -13.940 6.654 17.814 1.00 92.38 76 ARG A CA 1
ATOM 624 C C . ARG A 1 76 ? -13.962 5.735 19.032 1.00 92.38 76 ARG A C 1
ATOM 626 O O . ARG A 1 76 ? -14.944 5.785 19.765 1.00 92.38 76 ARG A O 1
ATOM 633 N N . ILE A 1 77 ? -12.922 4.931 19.250 1.00 91.81 77 ILE A N 1
ATOM 634 C CA . ILE A 1 77 ? -12.811 4.068 20.436 1.00 91.81 77 ILE A CA 1
ATOM 635 C C . ILE A 1 77 ? -12.767 4.925 21.702 1.00 91.81 77 ILE A C 1
ATOM 637 O O . ILE A 1 77 ? -13.536 4.672 22.625 1.00 91.81 77 ILE A O 1
ATOM 641 N N . GLN A 1 78 ? -11.959 5.988 21.713 1.00 92.69 78 GLN A N 1
ATOM 642 C CA . GLN A 1 78 ? -11.869 6.913 22.844 1.00 92.69 78 GLN A CA 1
ATOM 643 C C . GLN A 1 78 ? -13.238 7.484 23.226 1.00 92.69 78 GLN A C 1
ATOM 645 O O . GLN A 1 78 ? -13.672 7.373 24.369 1.00 92.69 78 GLN A O 1
ATOM 650 N N . ARG A 1 79 ? -13.972 8.013 22.242 1.00 91.75 79 ARG A N 1
ATOM 651 C CA . ARG A 1 79 ? -15.315 8.558 22.464 1.00 91.75 79 ARG A CA 1
ATOM 652 C C . ARG A 1 79 ? -16.297 7.508 22.989 1.00 91.75 79 ARG A C 1
ATOM 654 O O . ARG A 1 79 ? -17.167 7.825 23.792 1.00 91.75 79 ARG A O 1
ATOM 661 N N . GLN A 1 80 ? -16.192 6.269 22.514 1.00 89.31 80 GLN A N 1
ATOM 662 C CA . GLN A 1 80 ? -17.033 5.170 22.984 1.00 89.31 80 GLN A CA 1
ATOM 663 C C . GLN A 1 80 ? -16.724 4.793 24.441 1.00 89.31 80 GLN A C 1
ATOM 665 O O . GLN A 1 80 ? -17.653 4.578 25.218 1.00 89.31 80 GLN A O 1
ATOM 670 N N . LEU A 1 81 ? -15.452 4.808 24.846 1.00 88.19 81 LEU A N 1
ATOM 671 C CA . LEU A 1 81 ? -15.055 4.613 26.244 1.00 88.19 81 LEU A CA 1
ATOM 672 C C . LEU A 1 81 ? -15.604 5.728 27.150 1.00 88.19 81 LEU A C 1
ATOM 674 O O . LEU A 1 81 ? -16.195 5.435 28.194 1.00 88.19 81 LEU A O 1
ATOM 678 N N . GLU A 1 82 ? -15.534 6.986 26.710 1.00 88.56 82 GLU A N 1
ATOM 679 C CA . GLU A 1 82 ? -16.097 8.129 27.443 1.00 88.56 82 GLU A CA 1
ATOM 680 C C . GLU A 1 82 ? -17.616 8.008 27.651 1.00 88.56 82 GLU A C 1
ATOM 682 O O . GLU A 1 82 ? -18.111 8.282 28.744 1.00 88.56 82 GLU A O 1
ATOM 687 N N . ILE A 1 83 ? -18.364 7.536 26.642 1.00 85.38 83 ILE A N 1
ATOM 688 C CA . ILE A 1 83 ? -19.816 7.286 26.750 1.00 85.38 83 ILE A CA 1
ATOM 689 C C . ILE A 1 83 ? -20.122 6.239 27.829 1.00 85.38 83 ILE A C 1
ATOM 691 O O . ILE A 1 83 ? -21.133 6.344 28.523 1.00 85.38 83 ILE A O 1
ATOM 695 N N . THR A 1 84 ? -19.246 5.246 27.999 1.00 81.50 84 THR A N 1
ATOM 696 C CA . THR A 1 84 ? -19.371 4.228 29.057 1.00 81.50 84 THR A CA 1
ATOM 697 C C . THR A 1 84 ? -18.877 4.694 30.428 1.00 81.50 84 THR A C 1
ATOM 699 O O . THR A 1 84 ? -18.922 3.925 31.385 1.00 81.50 84 THR A O 1
ATOM 702 N N . GLY A 1 85 ? -18.441 5.953 30.543 1.00 81.44 85 GLY A N 1
ATOM 703 C CA . GLY A 1 85 ? -17.966 6.552 31.789 1.00 81.44 85 GLY A CA 1
ATOM 704 C C . GLY A 1 85 ? -16.494 6.279 32.100 1.00 81.44 85 GLY A C 1
ATOM 705 O O . GLY A 1 85 ? -16.051 6.570 33.210 1.00 81.44 85 GLY A O 1
ATOM 706 N N . ARG A 1 86 ? -15.726 5.739 31.144 1.00 83.31 86 ARG A N 1
ATOM 707 C CA . ARG A 1 86 ? -14.285 5.510 31.279 1.00 83.31 86 ARG A CA 1
ATOM 708 C C . ARG A 1 86 ? -13.522 6.590 30.519 1.00 83.31 86 ARG A C 1
ATOM 710 O O . ARG A 1 86 ? -13.396 6.536 29.301 1.00 83.31 86 ARG A O 1
ATOM 717 N N . THR A 1 87 ? -12.990 7.564 31.246 1.00 85.69 87 THR A N 1
ATOM 718 C CA . THR A 1 87 ? -12.034 8.523 30.683 1.00 85.69 87 THR A CA 1
ATOM 719 C C . THR A 1 87 ? -10.712 7.806 30.429 1.00 85.69 87 THR A C 1
ATOM 721 O O . THR A 1 87 ? -10.235 7.066 31.287 1.00 85.69 87 THR A O 1
ATOM 724 N N . THR A 1 88 ? -10.132 7.979 29.247 1.00 87.62 88 THR A N 1
ATOM 725 C CA . THR A 1 88 ? -8.865 7.339 28.869 1.00 87.62 88 THR A CA 1
ATOM 726 C C . THR A 1 88 ? -8.016 8.347 28.114 1.00 87.62 88 THR A C 1
ATOM 728 O O . THR A 1 88 ? -8.495 9.023 27.195 1.00 87.62 88 THR A O 1
ATOM 731 N N . THR A 1 89 ? -6.768 8.488 28.542 1.00 91.88 89 THR A N 1
ATOM 732 C CA . THR A 1 89 ? -5.790 9.348 27.874 1.00 91.88 89 THR A CA 1
ATOM 733 C C . THR A 1 89 ? -5.343 8.731 26.547 1.00 91.88 89 THR A C 1
ATOM 735 O O . THR A 1 89 ? -5.557 7.549 26.284 1.00 91.88 89 THR A O 1
ATOM 738 N N . ASN A 1 90 ? -4.723 9.533 25.680 1.00 90.38 90 ASN A N 1
ATOM 739 C CA . ASN A 1 90 ? -4.228 9.034 24.395 1.00 90.38 90 ASN A CA 1
ATOM 740 C C . ASN A 1 90 ? -3.161 7.943 24.541 1.00 90.38 90 ASN A C 1
ATOM 742 O O . ASN A 1 90 ? -3.120 7.057 23.688 1.00 90.38 90 ASN A O 1
ATOM 746 N N . ASP A 1 91 ? -2.335 8.026 25.586 1.00 91.44 91 ASP A N 1
ATOM 747 C CA . ASP A 1 91 ? -1.238 7.089 25.843 1.00 91.44 91 ASP A CA 1
ATOM 748 C C . ASP A 1 91 ? -1.778 5.768 26.398 1.00 91.44 91 ASP A C 1
ATOM 750 O O . ASP A 1 91 ? -1.460 4.705 25.877 1.00 91.44 91 ASP A O 1
ATOM 754 N N . GLU A 1 92 ? -2.691 5.833 27.375 1.00 90.12 92 GLU A N 1
ATOM 755 C CA . GLU A 1 92 ? -3.385 4.644 27.890 1.00 90.12 92 GLU A CA 1
ATOM 756 C C . GLU A 1 92 ? -4.168 3.928 26.784 1.00 90.12 92 GLU A C 1
ATOM 758 O O . GLU A 1 92 ? -4.182 2.701 26.723 1.00 90.12 92 GLU A O 1
ATOM 763 N N . LEU A 1 93 ? -4.822 4.679 25.890 1.00 91.38 93 LEU A N 1
ATOM 764 C CA . LEU A 1 93 ? -5.548 4.083 24.773 1.00 91.38 93 LEU A CA 1
ATOM 765 C C . LEU A 1 93 ? -4.603 3.395 23.782 1.00 91.38 93 LEU A C 1
ATOM 767 O O . LEU A 1 93 ? -4.961 2.353 23.242 1.00 91.38 93 LEU A O 1
ATOM 771 N N . GLU A 1 94 ? -3.420 3.957 23.539 1.00 91.81 94 GLU A N 1
ATOM 772 C CA . GLU A 1 94 ? -2.419 3.322 22.680 1.00 91.81 94 GLU A CA 1
ATOM 773 C C . GLU A 1 94 ? -1.932 2.005 23.293 1.00 91.81 94 GLU A C 1
ATOM 775 O O . GLU A 1 94 ? -1.963 0.976 22.625 1.00 91.81 94 GLU A O 1
ATOM 780 N N . GLU A 1 95 ? -1.616 2.001 24.590 1.00 90.44 95 GLU A N 1
ATOM 781 C CA . GLU A 1 95 ? -1.215 0.790 25.313 1.00 90.44 95 GLU A CA 1
ATOM 782 C C . GLU A 1 95 ? -2.306 -0.294 25.249 1.00 90.44 95 GLU A C 1
ATOM 784 O O . GLU A 1 95 ? -2.027 -1.473 25.024 1.00 90.44 95 GLU A O 1
ATOM 789 N N . MET A 1 96 ? -3.577 0.099 25.381 1.00 89.25 96 MET A N 1
ATOM 790 C CA . MET A 1 96 ? -4.714 -0.816 25.236 1.00 89.25 96 MET A CA 1
ATOM 791 C C . MET A 1 96 ? -4.821 -1.416 23.824 1.00 89.25 96 MET A C 1
ATOM 793 O O . MET A 1 96 ? -5.197 -2.582 23.692 1.00 89.25 96 MET A O 1
ATOM 797 N N . LEU A 1 97 ? -4.504 -0.649 22.776 1.00 89.81 97 LEU A N 1
ATOM 798 C CA . LEU A 1 97 ? -4.480 -1.139 21.392 1.00 89.81 97 LEU A CA 1
ATOM 799 C C . LEU A 1 97 ? -3.301 -2.102 21.162 1.00 89.81 97 LEU A C 1
ATOM 801 O O . LEU A 1 97 ? -3.478 -3.151 20.545 1.00 89.81 97 LEU A O 1
ATOM 805 N N . GLU A 1 98 ? -2.125 -1.796 21.713 1.00 87.25 98 GLU A N 1
ATOM 806 C CA . GLU A 1 98 ? -0.912 -2.617 21.578 1.00 87.25 98 GLU A CA 1
ATOM 807 C C . GLU A 1 98 ? -1.028 -3.989 22.257 1.00 87.25 98 GLU A C 1
ATOM 809 O O . GLU A 1 98 ? -0.469 -4.977 21.776 1.00 87.25 98 GLU A O 1
ATOM 814 N N . GLN A 1 99 ? -1.790 -4.084 23.352 1.00 83.00 99 GLN A N 1
ATOM 815 C CA . GLN A 1 99 ? -2.015 -5.346 24.067 1.00 83.00 99 GLN A CA 1
ATOM 816 C C . GLN A 1 99 ? -2.760 -6.397 23.228 1.00 83.00 99 GLN A C 1
ATOM 818 O O . GLN A 1 99 ? -2.720 -7.584 23.560 1.00 83.00 99 GLN A O 1
ATOM 823 N N . GLY A 1 100 ? -3.476 -5.988 22.172 1.00 73.50 100 GLY A N 1
ATOM 824 C CA . GLY A 1 100 ? -4.176 -6.890 21.253 1.00 73.50 100 GLY A CA 1
ATOM 825 C C . GLY A 1 100 ? -5.294 -7.728 21.890 1.00 73.50 100 GLY A C 1
ATOM 826 O O . GLY A 1 100 ? -5.840 -8.618 21.239 1.00 73.50 100 GLY A O 1
ATOM 827 N N . ASN A 1 101 ? -5.653 -7.460 23.150 1.00 78.88 101 ASN A N 1
ATOM 828 C CA . ASN A 1 101 ? -6.678 -8.182 23.897 1.00 78.88 101 ASN A CA 1
ATOM 829 C C . ASN A 1 101 ? -7.977 -7.359 23.960 1.00 78.88 101 ASN A C 1
ATOM 831 O O . ASN A 1 101 ? -8.043 -6.411 24.741 1.00 78.88 101 ASN A O 1
ATOM 835 N N . PRO A 1 102 ? -9.050 -7.739 23.236 1.00 72.06 102 PRO A N 1
ATOM 836 C CA . PRO A 1 102 ? -10.322 -7.011 23.257 1.00 72.06 102 PRO A CA 1
ATOM 837 C C . PRO A 1 102 ? -10.939 -6.865 24.656 1.00 72.06 102 PRO A C 1
ATOM 839 O O . PRO A 1 102 ? -11.652 -5.899 24.927 1.00 72.06 102 PRO A O 1
ATOM 842 N N . ALA A 1 103 ? -10.627 -7.783 25.579 1.00 77.19 103 ALA A N 1
ATOM 843 C CA . ALA A 1 103 ? -11.132 -7.728 26.946 1.00 77.19 103 ALA A CA 1
ATOM 844 C C . ALA A 1 103 ? -10.643 -6.489 27.718 1.00 77.19 103 ALA A C 1
ATOM 846 O O . ALA A 1 103 ? -11.331 -6.050 28.642 1.00 77.19 103 ALA A O 1
ATOM 847 N N . VAL A 1 104 ? -9.520 -5.873 27.322 1.00 83.00 104 VAL A N 1
ATOM 848 C CA . VAL A 1 104 ? -9.002 -4.653 27.968 1.00 83.00 104 VAL A CA 1
ATOM 849 C C . VAL A 1 104 ? -10.009 -3.496 27.898 1.00 83.00 104 VAL A C 1
ATOM 851 O O . VAL A 1 104 ? -10.121 -2.698 28.836 1.00 83.00 104 VAL A O 1
ATOM 854 N N . PHE A 1 105 ? -10.813 -3.453 26.828 1.00 78.75 105 PHE A N 1
ATOM 855 C CA . PHE A 1 105 ? -11.873 -2.464 26.634 1.00 78.75 105 PHE A CA 1
ATOM 856 C C . PHE A 1 105 ? -13.105 -2.747 27.500 1.00 78.75 105 PHE A C 1
ATOM 858 O O . PHE A 1 105 ? -13.811 -1.817 27.865 1.00 78.75 105 PHE A O 1
ATOM 865 N N . THR A 1 106 ? -13.348 -4.006 27.878 1.00 72.94 106 THR A N 1
ATOM 866 C CA . THR A 1 106 ? -14.486 -4.401 28.734 1.00 72.94 106 THR A CA 1
ATOM 867 C C . THR A 1 106 ? -14.238 -4.177 30.222 1.00 72.94 106 THR A C 1
ATOM 869 O O . THR A 1 106 ? -15.173 -4.157 31.023 1.00 72.94 106 THR A O 1
ATOM 872 N N . GLN A 1 107 ? -12.975 -4.011 30.614 1.00 71.19 107 GLN A N 1
ATOM 873 C CA . GLN A 1 107 ? -12.582 -3.962 32.013 1.00 71.19 107 GLN A CA 1
ATOM 874 C C . GLN A 1 107 ? -13.115 -2.677 32.670 1.00 71.19 107 GLN A C 1
ATOM 876 O O . GLN A 1 107 ? -12.723 -1.566 32.314 1.00 71.19 107 GLN A O 1
ATOM 881 N N . GLY A 1 108 ? -14.053 -2.836 33.608 1.00 66.94 108 GLY A N 1
ATOM 882 C CA . GLY A 1 108 ? -14.702 -1.727 34.316 1.00 66.94 108 GLY A CA 1
ATOM 883 C C . GLY A 1 108 ? -15.988 -1.188 33.675 1.00 66.94 108 GLY A C 1
ATOM 884 O O . GLY A 1 108 ? -16.596 -0.292 34.253 1.00 66.94 108 GLY A O 1
ATOM 885 N N . ILE A 1 109 ? -16.445 -1.734 32.539 1.00 71.44 109 ILE A N 1
ATOM 886 C CA . ILE A 1 109 ? -17.728 -1.349 31.927 1.00 71.44 109 ILE A CA 1
ATOM 887 C C . ILE A 1 109 ? -18.848 -2.255 32.454 1.00 71.44 109 ILE A C 1
ATOM 889 O O . ILE A 1 109 ? -18.806 -3.476 32.309 1.00 71.44 109 ILE A O 1
ATOM 893 N N . ILE A 1 110 ? -19.895 -1.659 33.027 1.00 69.69 110 ILE A N 1
ATOM 894 C CA . ILE A 1 110 ? -21.093 -2.389 33.464 1.00 69.69 110 ILE A CA 1
ATOM 895 C C . ILE A 1 110 ? -21.921 -2.769 32.222 1.00 69.69 110 ILE A C 1
ATOM 897 O O . ILE A 1 110 ? -22.635 -1.947 31.650 1.00 69.69 110 ILE A O 1
ATOM 901 N N . MET A 1 111 ? -21.841 -4.034 31.796 1.00 69.06 111 MET A N 1
ATOM 902 C CA . MET A 1 111 ? -22.508 -4.562 30.587 1.00 69.06 111 MET A CA 1
ATOM 903 C C . MET A 1 111 ? -24.016 -4.848 30.751 1.00 69.06 111 MET A C 1
ATOM 905 O O . MET A 1 111 ? -24.618 -5.558 29.940 1.00 69.06 111 MET A O 1
ATOM 909 N N . GLU A 1 112 ? -24.649 -4.324 31.798 1.00 72.88 112 GLU A N 1
ATOM 910 C CA . GLU A 1 112 ? -26.055 -4.606 32.119 1.00 72.88 112 GLU A CA 1
ATOM 911 C C . GLU A 1 112 ? -27.034 -3.922 31.154 1.00 72.88 112 GLU A C 1
ATOM 913 O O . GLU A 1 112 ? -28.155 -4.393 30.963 1.00 72.88 112 GLU A O 1
ATOM 918 N N . THR A 1 113 ? -26.606 -2.846 30.485 1.00 81.38 113 THR A N 1
ATOM 919 C CA . THR A 1 113 ? -27.444 -2.113 29.529 1.00 81.38 113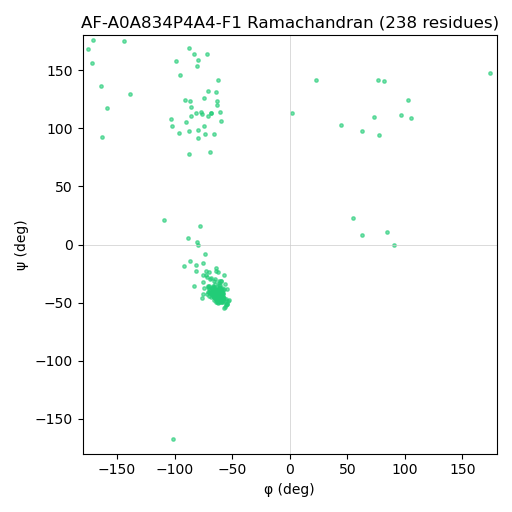 THR A CA 1
ATOM 920 C C . THR A 1 113 ? -27.206 -2.575 28.090 1.00 81.38 113 THR A C 1
ATOM 922 O O . THR A 1 113 ? -26.086 -2.886 27.681 1.00 81.38 113 THR A O 1
ATOM 925 N N . GLN A 1 114 ? -28.265 -2.569 27.273 1.00 84.25 114 GLN A N 1
ATOM 926 C CA . GLN A 1 114 ? -28.148 -2.840 25.834 1.00 84.25 114 GLN A CA 1
ATOM 927 C C . GLN A 1 114 ? -27.225 -1.827 25.134 1.00 84.25 114 GLN A C 1
ATOM 929 O O . GLN A 1 114 ? -26.530 -2.174 24.183 1.00 84.25 114 GLN A O 1
ATOM 934 N N . GLN A 1 115 ? -27.182 -0.591 25.638 1.00 82.31 115 GLN A N 1
ATOM 935 C CA . GLN A 1 115 ? -26.308 0.463 25.136 1.00 82.31 115 GLN A CA 1
ATOM 936 C C . GLN A 1 115 ? -24.826 0.131 25.354 1.00 82.31 115 GLN A C 1
ATOM 938 O O . GLN A 1 115 ? -24.052 0.221 24.407 1.00 82.31 115 GLN A O 1
ATOM 943 N N . ALA A 1 116 ? -24.439 -0.334 26.549 1.00 79.88 116 ALA A N 1
ATOM 944 C CA . ALA A 1 116 ? -23.060 -0.741 26.830 1.00 79.88 116 ALA A CA 1
ATOM 945 C C . ALA A 1 116 ? -22.602 -1.899 25.926 1.00 79.88 116 ALA A C 1
ATOM 947 O O . ALA A 1 116 ? -21.477 -1.892 25.431 1.00 79.88 116 ALA A O 1
ATOM 948 N N . LYS A 1 117 ? -23.493 -2.861 25.644 1.00 84.00 117 LYS A N 1
ATOM 949 C CA . LYS A 1 117 ? -23.213 -3.966 24.710 1.00 84.00 117 LYS A CA 1
ATOM 950 C C . LYS A 1 117 ? -22.985 -3.480 23.279 1.00 84.00 117 LYS A C 1
ATOM 952 O O . LYS A 1 117 ? -22.070 -3.960 22.620 1.00 84.00 117 LYS A O 1
ATOM 957 N N . GLN A 1 118 ? -23.792 -2.528 22.806 1.00 87.25 118 GLN A N 1
ATOM 958 C CA . GLN A 1 118 ? -23.615 -1.951 21.471 1.00 87.25 118 GLN A CA 1
ATOM 959 C C . GLN A 1 118 ? -22.305 -1.165 21.371 1.00 87.25 118 GLN A C 1
ATOM 961 O O . GLN A 1 118 ? -21.564 -1.328 20.406 1.00 87.25 118 GLN A O 1
ATOM 966 N N . THR A 1 119 ? -21.996 -0.351 22.381 1.00 85.50 119 THR A N 1
ATOM 967 C CA . THR A 1 119 ? -20.738 0.394 22.444 1.00 85.50 119 THR A CA 1
ATOM 968 C C . THR A 1 119 ? -19.527 -0.535 22.414 1.00 85.50 119 THR A C 1
ATOM 970 O O . THR A 1 119 ? -18.567 -0.266 21.695 1.00 85.50 119 THR A O 1
ATOM 973 N N . LEU A 1 120 ? -19.583 -1.656 23.135 1.00 84.31 120 LEU A N 1
ATOM 974 C CA . LEU A 1 120 ? -18.515 -2.645 23.104 1.00 84.31 120 LEU A CA 1
ATOM 975 C C . LEU A 1 120 ? -18.342 -3.269 21.713 1.00 84.31 120 LEU A C 1
ATOM 977 O O . LEU A 1 120 ? -17.224 -3.309 21.207 1.00 84.31 120 LEU A O 1
ATOM 981 N N . ALA A 1 121 ? -19.434 -3.698 21.077 1.00 87.38 121 ALA A N 1
ATOM 982 C CA . ALA A 1 121 ? -19.381 -4.263 19.728 1.00 87.38 121 ALA A CA 1
ATOM 983 C C . ALA A 1 121 ? -18.781 -3.270 18.714 1.00 87.38 121 ALA A C 1
ATOM 985 O O . ALA A 1 121 ? -18.001 -3.651 17.839 1.00 87.38 121 ALA A O 1
ATOM 986 N N . ASP A 1 122 ? -19.096 -1.980 18.857 1.00 88.31 122 ASP A N 1
ATOM 987 C CA . ASP A 1 122 ? -18.508 -0.918 18.042 1.00 88.31 122 ASP A CA 1
ATOM 988 C C . ASP A 1 122 ? -16.995 -0.779 18.288 1.00 88.31 122 ASP A C 1
ATOM 990 O O . ASP A 1 122 ? -16.236 -0.640 17.324 1.00 88.31 122 ASP A O 1
ATOM 994 N N . ILE A 1 123 ? -16.543 -0.828 19.549 1.00 89.12 123 ILE A N 1
ATOM 995 C CA . ILE A 1 123 ? -15.115 -0.783 19.910 1.00 89.12 123 ILE A CA 1
ATOM 996 C C . ILE A 1 123 ? -14.373 -1.978 19.308 1.00 89.12 123 ILE A C 1
ATOM 998 O O . ILE A 1 123 ? -13.360 -1.785 18.638 1.00 89.12 123 ILE A O 1
ATOM 1002 N N . GLU A 1 124 ? -14.893 -3.194 19.481 1.00 87.56 124 GLU A N 1
ATOM 1003 C CA . GLU A 1 124 ? -14.295 -4.418 18.938 1.00 87.56 124 GLU A CA 1
ATOM 1004 C C . GLU A 1 124 ? -14.174 -4.356 17.411 1.00 87.56 124 GLU A C 1
ATOM 1006 O O . GLU A 1 124 ? -13.117 -4.661 16.855 1.00 87.56 124 GLU A O 1
ATOM 1011 N N . ALA A 1 125 ? -15.218 -3.881 16.725 1.00 89.56 125 ALA A N 1
ATOM 1012 C CA . ALA A 1 125 ? -15.197 -3.707 15.277 1.00 89.56 125 ALA A CA 1
ATOM 1013 C C . ALA A 1 125 ? -14.149 -2.674 14.824 1.00 89.56 125 ALA A C 1
ATOM 1015 O O . ALA A 1 125 ? -13.485 -2.874 13.809 1.00 89.56 125 ALA A O 1
ATOM 1016 N N . ARG A 1 126 ? -13.976 -1.563 15.555 1.00 91.19 126 ARG A N 1
ATOM 1017 C CA . ARG A 1 126 ? -12.931 -0.565 15.251 1.00 91.19 126 ARG A CA 1
ATOM 1018 C C . ARG A 1 126 ? -11.526 -1.087 15.551 1.00 91.19 126 ARG A C 1
ATOM 1020 O O . ARG A 1 126 ? -10.612 -0.810 14.783 1.00 91.19 126 ARG A O 1
ATOM 1027 N N . HIS A 1 127 ? -11.352 -1.843 16.629 1.00 90.25 127 HIS A N 1
ATOM 1028 C CA . HIS A 1 127 ? -10.075 -2.460 16.976 1.00 90.25 127 HIS A CA 1
ATOM 1029 C C . HIS A 1 127 ? -9.645 -3.484 15.914 1.00 90.25 127 HIS A C 1
ATOM 1031 O O . HIS A 1 127 ? -8.500 -3.472 15.469 1.00 90.25 127 HIS A O 1
ATOM 1037 N N . ALA A 1 128 ? -10.583 -4.296 15.417 1.00 89.06 128 ALA A N 1
ATOM 1038 C CA . ALA A 1 128 ? -10.328 -5.202 14.300 1.00 89.06 128 ALA A CA 1
ATOM 1039 C C . ALA A 1 128 ? -9.893 -4.455 13.024 1.00 89.06 128 ALA A C 1
ATOM 1041 O O . ALA A 1 128 ? -8.983 -4.913 12.330 1.00 89.06 128 ALA A O 1
ATOM 1042 N N . ASP A 1 129 ? -10.495 -3.297 12.727 1.00 89.38 129 ASP A N 1
ATOM 1043 C CA . ASP A 1 129 ? -10.067 -2.442 11.612 1.00 89.38 129 ASP A CA 1
ATOM 1044 C C . ASP A 1 129 ? -8.628 -1.929 11.815 1.00 89.38 129 ASP A C 1
ATOM 1046 O O . ASP A 1 129 ? -7.833 -1.981 10.878 1.00 89.38 129 ASP A O 1
ATOM 1050 N N . ILE A 1 130 ? -8.264 -1.490 13.029 1.00 91.06 130 ILE A N 1
ATOM 1051 C CA . ILE A 1 130 ? -6.900 -1.031 13.358 1.00 91.06 130 ILE A CA 1
ATOM 1052 C C . ILE A 1 130 ? -5.872 -2.142 13.117 1.00 91.06 130 ILE A C 1
ATOM 1054 O O . ILE A 1 130 ? -4.895 -1.914 12.408 1.00 91.06 130 ILE A O 1
ATOM 1058 N N . ILE A 1 131 ? -6.130 -3.361 13.597 1.00 89.69 131 ILE A N 1
ATOM 1059 C CA . ILE A 1 131 ? -5.232 -4.510 13.388 1.00 89.69 131 ILE A CA 1
ATOM 1060 C C . ILE A 1 131 ? -5.025 -4.788 11.889 1.00 89.69 131 ILE A C 1
ATOM 1062 O O . ILE A 1 131 ? -3.909 -5.065 11.437 1.00 89.69 131 ILE A O 1
ATOM 1066 N N . LYS A 1 132 ? -6.093 -4.713 11.083 1.00 88.12 132 LYS A N 1
ATOM 1067 C CA . LYS A 1 132 ? -5.998 -4.898 9.624 1.00 88.12 132 LYS A CA 1
ATOM 1068 C C . LYS A 1 132 ? -5.148 -3.808 8.970 1.00 88.12 132 LYS A C 1
ATOM 1070 O O . LYS A 1 132 ? -4.353 -4.120 8.081 1.00 88.12 132 LYS A O 1
ATOM 1075 N N . LEU A 1 133 ? -5.294 -2.555 9.403 1.00 89.56 133 LEU A N 1
ATOM 1076 C CA . LEU A 1 133 ? -4.480 -1.442 8.909 1.00 89.56 133 LEU A CA 1
ATOM 1077 C C . LEU A 1 133 ? -3.012 -1.631 9.267 1.00 89.56 133 LEU A C 1
ATOM 1079 O O . LEU A 1 133 ? -2.174 -1.525 8.386 1.00 89.56 133 LEU A O 1
ATOM 1083 N N . GLU A 1 134 ? -2.693 -1.977 10.510 1.00 89.25 134 GLU A N 1
ATOM 1084 C CA . GLU A 1 134 ? -1.308 -2.169 10.956 1.00 89.25 134 GLU A CA 1
ATOM 1085 C C . GLU A 1 134 ? -0.598 -3.282 10.183 1.00 89.25 134 GLU A C 1
ATOM 1087 O O . GLU A 1 134 ? 0.558 -3.130 9.783 1.00 89.25 134 GLU A O 1
ATOM 1092 N N . ASN A 1 135 ? -1.305 -4.378 9.893 1.00 89.00 135 ASN A N 1
ATOM 1093 C CA . ASN A 1 135 ? -0.789 -5.421 9.010 1.00 89.00 135 ASN A CA 1
ATOM 1094 C C . ASN A 1 135 ? -0.541 -4.897 7.592 1.00 89.00 135 ASN A C 1
ATOM 1096 O O . ASN A 1 135 ? 0.505 -5.181 7.012 1.00 89.00 135 ASN A O 1
ATOM 1100 N N . SER A 1 136 ? -1.461 -4.097 7.047 1.00 88.38 136 SER A N 1
ATOM 1101 C CA . SER A 1 136 ? -1.268 -3.491 5.731 1.00 88.38 136 SER A CA 1
ATOM 1102 C C . SER A 1 136 ? -0.099 -2.502 5.708 1.00 88.38 136 SER A C 1
ATOM 1104 O O . SER A 1 136 ? 0.670 -2.539 4.754 1.00 88.38 136 SER A O 1
ATOM 1106 N N . ILE A 1 137 ? 0.064 -1.655 6.729 1.00 89.06 137 ILE A N 1
ATOM 1107 C CA . ILE A 1 137 ? 1.166 -0.687 6.848 1.00 89.06 137 ILE A CA 1
ATOM 1108 C C . ILE A 1 137 ? 2.506 -1.423 6.916 1.00 89.06 137 ILE A C 1
ATOM 1110 O O . ILE A 1 137 ? 3.461 -1.030 6.249 1.00 89.06 137 ILE A O 1
ATOM 1114 N N . ARG A 1 138 ? 2.582 -2.529 7.668 1.00 89.56 138 ARG A N 1
ATOM 1115 C CA . ARG A 1 138 ? 3.791 -3.363 7.737 1.00 89.56 138 ARG A CA 1
ATOM 1116 C C . ARG A 1 138 ? 4.176 -3.919 6.362 1.00 89.56 138 ARG A C 1
ATOM 1118 O O . ARG A 1 138 ? 5.337 -3.859 5.978 1.00 89.56 138 ARG A O 1
ATOM 1125 N N . GLU A 1 139 ? 3.203 -4.374 5.579 1.00 85.75 139 GLU A N 1
ATOM 1126 C CA . GLU A 1 139 ? 3.458 -4.821 4.204 1.00 85.75 139 GLU A CA 1
ATOM 1127 C C . GLU A 1 139 ? 3.895 -3.676 3.273 1.00 85.75 139 GLU A C 1
ATOM 1129 O O . GLU A 1 139 ? 4.734 -3.884 2.395 1.00 85.75 139 GLU A O 1
ATOM 1134 N N . LEU A 1 140 ? 3.351 -2.463 3.449 1.00 88.06 140 LEU A N 1
ATOM 1135 C CA . LEU A 1 140 ? 3.821 -1.277 2.724 1.00 88.06 140 LEU A CA 1
ATOM 1136 C C . LEU A 1 140 ? 5.271 -0.955 3.067 1.00 88.06 140 LEU A C 1
ATOM 1138 O O . LEU A 1 140 ? 6.049 -0.646 2.170 1.00 88.06 140 LEU A O 1
ATOM 1142 N N . HIS A 1 141 ? 5.635 -1.053 4.344 1.00 85.94 141 HIS A N 1
ATOM 1143 C CA . HIS A 1 141 ? 6.997 -0.840 4.808 1.00 85.94 141 HIS A CA 1
ATOM 1144 C C . HIS A 1 141 ? 7.976 -1.808 4.130 1.00 85.94 141 HIS A C 1
ATOM 1146 O O . HIS A 1 141 ? 8.992 -1.366 3.596 1.00 85.94 141 HIS A O 1
ATOM 1152 N N . ASP A 1 142 ? 7.644 -3.099 4.058 1.00 84.88 142 ASP A N 1
ATOM 1153 C CA . ASP A 1 142 ? 8.469 -4.086 3.349 1.00 84.88 142 ASP A CA 1
ATOM 1154 C C . ASP A 1 142 ? 8.623 -3.737 1.859 1.00 84.88 142 ASP A C 1
ATOM 1156 O O . ASP A 1 142 ? 9.713 -3.842 1.294 1.00 84.88 142 ASP A O 1
ATOM 1160 N N . MET A 1 143 ? 7.551 -3.255 1.215 1.00 85.31 143 MET A N 1
ATOM 1161 C CA . MET A 1 143 ? 7.627 -2.761 -0.163 1.00 85.31 143 MET A CA 1
ATOM 1162 C C . MET A 1 143 ? 8.476 -1.491 -0.293 1.00 85.31 143 MET A C 1
ATOM 1164 O O . MET A 1 143 ? 9.193 -1.355 -1.280 1.00 85.31 143 MET A O 1
ATOM 1168 N N . PHE A 1 144 ? 8.430 -0.564 0.666 1.00 83.12 144 PHE A N 1
ATOM 1169 C CA . PHE A 1 144 ? 9.274 0.630 0.644 1.00 83.12 144 PHE A CA 1
ATOM 1170 C C . PHE A 1 144 ? 10.748 0.298 0.837 1.00 83.12 144 PHE A C 1
ATOM 1172 O O . PHE A 1 144 ? 11.571 0.898 0.156 1.00 83.12 144 PHE A O 1
ATOM 1179 N N . MET A 1 145 ? 11.085 -0.671 1.688 1.00 82.88 145 MET A N 1
ATOM 1180 C CA . MET A 1 145 ? 12.469 -1.125 1.858 1.00 82.88 145 MET A CA 1
ATOM 1181 C C . MET A 1 145 ? 13.019 -1.746 0.570 1.00 82.88 145 MET A C 1
ATOM 1183 O O . MET A 1 145 ? 14.124 -1.411 0.150 1.00 82.88 145 MET A O 1
ATOM 1187 N N . ASP A 1 146 ? 12.213 -2.570 -0.109 1.00 77.50 146 ASP A N 1
ATOM 1188 C CA . ASP A 1 146 ? 12.527 -3.085 -1.447 1.00 77.50 146 ASP A CA 1
ATOM 1189 C C . ASP A 1 146 ? 12.759 -1.942 -2.457 1.00 77.50 146 ASP A C 1
ATOM 1191 O O . ASP A 1 146 ? 13.714 -1.978 -3.226 1.00 77.50 146 ASP A O 1
ATOM 1195 N N . MET A 1 147 ? 11.881 -0.933 -2.474 1.00 76.81 147 MET A N 1
ATOM 1196 C CA . MET A 1 147 ? 11.898 0.150 -3.468 1.00 76.81 147 MET A CA 1
ATOM 1197 C C . MET A 1 147 ? 12.915 1.261 -3.159 1.00 76.81 147 MET A C 1
ATOM 1199 O O . MET A 1 147 ? 13.312 1.976 -4.077 1.00 76.81 147 MET A O 1
ATOM 1203 N N . ALA A 1 148 ? 13.341 1.432 -1.906 1.00 70.75 148 ALA A N 1
ATOM 1204 C CA . ALA A 1 148 ? 14.325 2.442 -1.515 1.00 70.75 148 ALA A CA 1
ATOM 1205 C C . ALA A 1 148 ? 15.678 2.179 -2.190 1.00 70.75 148 ALA A C 1
ATOM 1207 O O . ALA A 1 148 ? 16.250 3.092 -2.782 1.00 70.75 148 ALA A O 1
ATOM 1208 N N . MET A 1 149 ? 16.104 0.910 -2.224 1.00 65.56 149 MET A N 1
ATOM 1209 C CA . MET A 1 149 ? 17.293 0.481 -2.970 1.00 65.56 149 MET A CA 1
ATOM 1210 C C . MET A 1 149 ? 17.157 0.744 -4.475 1.00 65.56 149 MET A C 1
ATOM 1212 O O . MET A 1 149 ? 18.126 1.115 -5.133 1.00 65.56 149 MET A O 1
ATOM 1216 N N . LEU A 1 150 ? 15.940 0.607 -5.018 1.00 65.75 150 LEU A N 1
ATOM 1217 C CA . LEU A 1 150 ? 15.678 0.875 -6.431 1.00 65.75 150 LEU A CA 1
ATOM 1218 C C . LEU A 1 150 ? 15.804 2.356 -6.755 1.00 65.75 150 LEU A C 1
ATOM 1220 O O . LEU A 1 150 ? 16.361 2.693 -7.788 1.00 65.75 150 LEU A O 1
ATOM 1224 N N . VAL A 1 151 ? 15.246 3.245 -5.933 1.00 66.62 151 VAL A N 1
ATOM 1225 C CA . VAL A 1 151 ? 15.190 4.684 -6.236 1.00 66.62 151 VAL A CA 1
ATOM 1226 C C . VAL A 1 151 ? 16.548 5.366 -6.031 1.00 66.62 151 VAL A C 1
ATOM 1228 O O . VAL A 1 151 ? 16.867 6.289 -6.781 1.00 66.62 151 VAL A O 1
ATOM 1231 N N . GLU A 1 152 ? 17.362 4.902 -5.079 1.00 61.53 152 GLU A N 1
ATOM 1232 C CA . GLU A 1 152 ? 18.686 5.471 -4.783 1.00 61.53 152 GLU A CA 1
ATOM 1233 C C . GLU A 1 152 ? 19.694 5.266 -5.930 1.00 61.53 152 GLU A C 1
ATOM 1235 O O . GLU A 1 152 ? 20.419 6.194 -6.288 1.00 61.53 152 GLU A O 1
ATOM 1240 N N . SER A 1 153 ? 19.669 4.112 -6.607 1.00 58.97 153 SER A N 1
ATOM 1241 C CA . SER A 1 153 ? 20.575 3.802 -7.730 1.00 58.97 153 SER A CA 1
ATOM 1242 C C . SER A 1 153 ? 20.250 4.544 -9.040 1.00 58.97 153 SER A C 1
ATOM 1244 O O . SER A 1 153 ? 21.021 4.498 -10.001 1.00 58.97 153 SER A O 1
ATOM 1246 N N . GLN A 1 154 ? 19.115 5.250 -9.111 1.00 57.03 154 GLN A N 1
ATOM 1247 C CA . GLN A 1 154 ? 18.598 5.821 -10.362 1.00 57.03 154 GLN A CA 1
ATOM 1248 C C . GLN A 1 154 ? 19.056 7.257 -10.654 1.00 57.03 154 GLN A C 1
ATOM 1250 O O . GLN A 1 154 ? 18.978 7.675 -11.812 1.00 57.03 154 GLN A O 1
ATOM 1255 N N . GLY A 1 155 ? 19.533 8.006 -9.652 1.00 57.59 155 GLY A N 1
ATOM 1256 C CA . GLY A 1 155 ? 19.967 9.401 -9.822 1.00 57.59 155 GLY A CA 1
ATOM 1257 C C . GLY A 1 155 ? 21.104 9.545 -10.837 1.00 57.59 155 GLY A C 1
ATOM 1258 O O . GLY A 1 155 ? 20.995 10.311 -11.786 1.00 57.59 155 GLY A O 1
ATOM 1259 N N . GLU A 1 156 ? 22.140 8.712 -10.720 1.00 56.62 156 GLU A N 1
ATOM 1260 C CA . GLU A 1 156 ? 23.291 8.743 -11.633 1.00 56.62 156 GLU A CA 1
ATOM 1261 C C . GLU A 1 156 ? 22.966 8.250 -13.055 1.00 56.62 156 GLU A C 1
ATOM 1263 O O . GLU A 1 156 ? 23.662 8.582 -14.017 1.00 56.62 156 GLU A O 1
ATOM 1268 N N . MET A 1 157 ? 21.925 7.427 -13.214 1.00 58.03 157 MET A N 1
ATOM 1269 C CA . MET A 1 157 ? 21.583 6.812 -14.498 1.00 58.03 157 MET A CA 1
ATOM 1270 C C . MET A 1 157 ? 20.757 7.743 -15.394 1.00 58.03 157 MET A C 1
ATOM 1272 O O . MET A 1 157 ? 20.947 7.722 -16.612 1.00 58.03 157 MET A O 1
ATOM 1276 N N . ILE A 1 158 ? 19.860 8.554 -14.818 1.00 60.41 158 ILE A N 1
ATOM 1277 C CA . ILE A 1 158 ? 19.064 9.541 -15.569 1.00 60.41 158 ILE A CA 1
ATOM 1278 C C . ILE A 1 158 ? 19.981 10.584 -16.214 1.00 60.41 158 ILE A C 1
ATOM 1280 O O . ILE A 1 158 ? 19.856 10.822 -17.416 1.00 60.41 158 ILE A O 1
ATOM 1284 N N . ASP A 1 159 ? 20.951 11.107 -15.464 1.00 58.78 159 ASP A N 1
ATOM 1285 C CA . ASP A 1 159 ? 21.903 12.113 -15.955 1.00 58.78 159 ASP A CA 1
ATOM 1286 C C . ASP A 1 159 ? 22.732 11.581 -17.137 1.00 58.78 159 ASP A C 1
ATOM 1288 O O . ASP A 1 159 ? 22.949 12.269 -18.137 1.00 58.78 159 ASP A O 1
ATOM 1292 N N . ARG A 1 160 ? 23.121 10.297 -17.101 1.00 60.56 160 ARG A N 1
ATOM 1293 C CA . ARG A 1 160 ? 23.799 9.640 -18.234 1.00 60.56 160 ARG A CA 1
ATOM 1294 C C . ARG A 1 160 ? 22.886 9.457 -19.449 1.00 60.56 160 ARG A C 1
ATOM 1296 O O . ARG A 1 160 ? 23.376 9.416 -20.577 1.00 60.56 160 ARG A O 1
ATOM 1303 N N . ILE A 1 161 ? 21.574 9.314 -19.262 1.00 60.44 161 ILE A N 1
ATOM 1304 C CA . ILE A 1 161 ? 20.624 9.180 -20.376 1.00 60.44 161 ILE A CA 1
ATOM 1305 C C . ILE A 1 161 ? 20.392 10.526 -21.052 1.00 60.44 161 ILE A C 1
ATOM 1307 O O . ILE A 1 161 ? 20.393 10.553 -22.280 1.00 60.44 161 ILE A O 1
ATOM 1311 N N . GLU A 1 162 ? 20.231 11.611 -20.292 1.00 62.31 162 GLU A N 1
ATOM 1312 C CA . GLU A 1 162 ? 20.154 12.967 -20.851 1.00 62.31 162 GLU A CA 1
ATOM 1313 C C . GLU A 1 162 ? 21.398 13.257 -21.699 1.00 62.31 162 GLU A C 1
ATOM 1315 O O . GLU A 1 162 ? 21.275 13.550 -22.891 1.00 62.31 162 GLU A O 1
ATOM 1320 N N . TYR A 1 163 ? 22.579 12.968 -21.144 1.00 65.81 163 TYR A N 1
ATOM 1321 C CA . TYR A 1 163 ? 23.852 13.036 -21.857 1.00 65.81 163 TYR A CA 1
ATOM 1322 C C . TYR A 1 163 ? 23.857 12.189 -23.147 1.00 65.81 163 TYR A C 1
ATOM 1324 O O . TYR A 1 163 ? 24.162 12.682 -24.230 1.00 65.81 163 TYR A O 1
ATOM 1332 N N . HIS A 1 164 ? 23.473 10.909 -23.098 1.00 62.22 164 HIS A N 1
ATOM 1333 C CA . HIS A 1 164 ? 23.501 10.049 -24.289 1.00 62.22 164 HIS A CA 1
ATOM 1334 C C . HIS A 1 164 ? 22.407 10.350 -25.325 1.00 62.22 164 HIS A C 1
ATOM 1336 O O . HIS A 1 164 ? 22.593 10.037 -26.503 1.00 62.22 164 HIS A O 1
ATOM 1342 N N . VAL A 1 165 ? 21.262 10.905 -24.924 1.00 64.06 165 VAL A N 1
ATOM 1343 C CA . VAL A 1 165 ? 20.205 11.345 -25.848 1.00 64.06 165 VAL A CA 1
ATOM 1344 C C . VAL A 1 165 ? 20.642 12.606 -26.586 1.00 64.06 165 VAL A C 1
ATOM 1346 O O . VAL A 1 165 ? 20.484 12.646 -27.805 1.00 64.06 165 VAL A O 1
ATOM 1349 N N . GLU A 1 166 ? 21.255 13.564 -25.887 1.00 62.03 166 GLU A N 1
ATOM 1350 C CA . GLU A 1 166 ? 21.867 14.754 -26.490 1.00 62.03 166 GLU A CA 1
ATOM 1351 C C . GLU A 1 166 ? 22.877 14.353 -27.579 1.00 62.03 166 GLU A C 1
ATOM 1353 O O . GLU A 1 166 ? 22.731 14.721 -28.744 1.00 62.03 166 GLU A O 1
ATOM 1358 N N . HIS A 1 167 ? 23.803 13.449 -27.258 1.00 58.75 167 HIS A N 1
ATOM 1359 C CA . HIS A 1 167 ? 24.840 13.024 -28.204 1.00 58.75 167 HIS A CA 1
ATOM 1360 C C . HIS A 1 167 ? 24.299 12.131 -29.338 1.00 58.75 167 HIS A C 1
ATOM 1362 O O . HIS A 1 167 ? 24.839 12.117 -30.446 1.00 58.75 167 HIS A O 1
ATOM 1368 N N . ALA A 1 168 ? 23.217 11.373 -29.115 1.00 66.56 168 ALA A N 1
ATOM 1369 C CA . ALA A 1 168 ? 22.591 10.572 -30.170 1.00 66.56 168 ALA A CA 1
ATOM 1370 C C . ALA A 1 168 ? 21.991 11.444 -31.288 1.00 66.56 168 ALA A C 1
ATOM 1372 O O . ALA A 1 168 ? 22.031 11.046 -32.457 1.00 66.56 168 ALA A O 1
ATOM 1373 N N . VAL A 1 169 ? 21.473 12.631 -30.953 1.00 65.31 169 VAL A N 1
ATOM 1374 C CA . VAL A 1 169 ? 21.011 13.619 -31.941 1.00 65.31 169 VAL A CA 1
ATOM 1375 C C . VAL A 1 169 ? 22.184 14.096 -32.799 1.00 65.31 169 VAL A C 1
ATOM 1377 O O . VAL A 1 169 ? 22.078 14.097 -34.030 1.00 65.31 169 VAL A O 1
ATOM 1380 N N . ASP A 1 170 ? 23.327 14.382 -32.177 1.00 68.69 170 ASP A N 1
ATOM 1381 C CA . ASP A 1 170 ? 24.535 14.835 -32.874 1.00 68.69 170 ASP A CA 1
ATOM 1382 C C . ASP A 1 170 ? 25.086 13.785 -33.850 1.00 68.69 170 ASP A C 1
ATOM 1384 O O . ASP A 1 170 ? 25.453 14.109 -34.990 1.00 68.69 170 ASP A O 1
ATOM 1388 N N . TYR A 1 171 ? 25.081 12.503 -33.466 1.00 71.94 171 TYR A N 1
ATOM 1389 C CA . TYR A 1 171 ? 25.499 11.411 -34.351 1.00 71.94 171 TYR A CA 1
ATOM 1390 C C . TYR A 1 171 ? 24.577 11.252 -35.565 1.00 71.94 171 TYR A C 1
ATOM 1392 O O . TYR A 1 171 ? 25.060 11.086 -36.689 1.00 71.94 171 TYR A O 1
ATOM 1400 N N . VAL A 1 172 ? 23.255 11.337 -35.381 1.00 74.62 172 VAL A N 1
ATOM 1401 C CA . VAL A 1 172 ? 22.287 11.248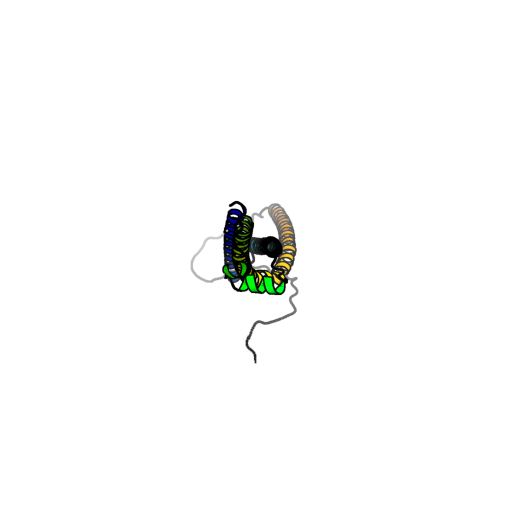 -36.491 1.00 74.62 172 VAL A CA 1
ATOM 1402 C C . VAL A 1 172 ? 22.410 12.453 -37.422 1.00 74.62 172 VAL A C 1
ATOM 1404 O O . VAL A 1 172 ? 22.358 12.304 -38.649 1.00 74.62 172 VAL A O 1
ATOM 1407 N N . GLN A 1 173 ? 22.621 13.646 -36.867 1.00 71.88 173 GLN A N 1
ATOM 1408 C CA . GLN A 1 173 ? 22.843 14.859 -37.644 1.00 71.88 173 GLN A CA 1
ATOM 1409 C C . GLN A 1 173 ? 24.113 14.749 -38.494 1.00 71.88 173 GLN A C 1
ATOM 1411 O O . GLN A 1 173 ? 24.071 15.018 -39.700 1.00 71.88 173 GLN A O 1
ATOM 1416 N N . THR A 1 174 ? 25.210 14.272 -37.906 1.00 75.12 174 THR A N 1
ATOM 1417 C CA . THR A 1 174 ? 26.483 14.050 -38.606 1.00 75.12 174 THR A CA 1
ATOM 1418 C C . THR A 1 174 ? 26.338 12.988 -39.701 1.00 75.12 174 THR A C 1
ATOM 1420 O O . THR A 1 174 ? 26.672 13.243 -40.860 1.00 75.12 174 THR A O 1
ATOM 1423 N N . ALA A 1 175 ? 25.707 11.848 -39.404 1.00 80.12 175 ALA A N 1
ATOM 1424 C CA . ALA A 1 175 ? 25.442 10.793 -40.387 1.00 80.12 175 ALA A CA 1
ATOM 1425 C C . ALA A 1 175 ? 24.561 11.278 -41.558 1.00 80.12 175 ALA A C 1
ATOM 1427 O O . ALA A 1 175 ? 24.782 10.931 -42.723 1.00 80.12 175 ALA A O 1
ATOM 1428 N N . THR A 1 176 ? 23.580 12.139 -41.283 1.00 84.50 176 THR A N 1
ATOM 1429 C CA . THR A 1 176 ? 22.737 12.758 -42.319 1.00 84.50 176 THR A CA 1
ATOM 1430 C C . THR A 1 176 ? 23.542 13.707 -43.211 1.00 84.50 176 THR A C 1
ATOM 1432 O O . THR A 1 176 ? 23.312 13.798 -44.420 1.00 84.50 176 THR A O 1
ATOM 1435 N N . GLN A 1 177 ? 24.507 14.432 -42.644 1.00 84.25 177 GLN A N 1
ATOM 1436 C CA . GLN A 1 177 ? 25.403 15.276 -43.431 1.00 84.25 177 GLN A CA 1
ATOM 1437 C C . GLN A 1 177 ? 26.345 14.440 -44.302 1.00 84.25 177 GLN A C 1
ATOM 1439 O O . GLN A 1 177 ? 26.530 14.758 -45.480 1.00 84.25 177 GLN A O 1
ATOM 1444 N N . ASP A 1 178 ? 26.892 13.353 -43.768 1.00 85.44 178 ASP A N 1
ATOM 1445 C CA . ASP A 1 178 ? 27.830 12.502 -44.496 1.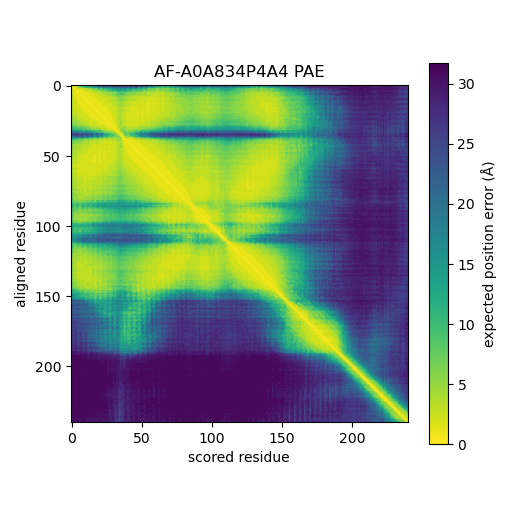00 85.44 178 ASP A CA 1
ATOM 1446 C C . ASP A 1 178 ? 27.152 11.699 -45.609 1.00 85.44 178 ASP A C 1
ATOM 1448 O O . ASP A 1 178 ? 27.685 11.623 -46.717 1.00 85.44 178 ASP A O 1
ATOM 1452 N N . THR A 1 179 ? 25.919 11.229 -45.410 1.00 86.25 179 THR A N 1
ATOM 1453 C CA . THR A 1 179 ? 25.114 10.626 -46.491 1.00 86.25 179 THR A CA 1
ATOM 1454 C C . THR A 1 179 ? 24.799 11.627 -47.608 1.00 86.25 179 THR A C 1
ATOM 1456 O O . THR A 1 179 ? 24.904 11.291 -48.791 1.00 86.25 179 THR A O 1
ATOM 1459 N N . LYS A 1 180 ? 24.506 12.894 -47.277 1.00 85.62 180 LYS A N 1
ATOM 1460 C CA . LYS A 1 180 ? 24.359 13.966 -48.282 1.00 85.62 180 LYS A CA 1
ATOM 1461 C C . LYS A 1 180 ? 25.653 14.206 -49.063 1.00 85.62 180 LYS A C 1
ATOM 1463 O O . LYS A 1 180 ? 25.596 14.413 -50.278 1.00 85.62 180 LYS A O 1
ATOM 1468 N N . LYS A 1 181 ? 26.817 14.189 -48.403 1.00 86.62 181 LYS A N 1
ATOM 1469 C CA . LYS A 1 181 ? 28.122 14.297 -49.080 1.00 86.62 181 LYS A CA 1
ATOM 1470 C C . LYS A 1 181 ? 28.369 13.082 -49.979 1.00 86.62 181 LYS A C 1
ATOM 1472 O O . LYS A 1 181 ? 28.703 13.265 -51.147 1.00 86.62 181 LYS A O 1
ATOM 1477 N N . ALA A 1 182 ? 28.118 11.868 -49.493 1.00 82.50 182 ALA A N 1
ATOM 1478 C CA . ALA A 1 182 ? 28.265 10.629 -50.256 1.00 82.50 182 ALA A CA 1
ATOM 1479 C C . ALA A 1 182 ? 27.401 10.620 -51.531 1.00 82.50 182 ALA A C 1
ATOM 1481 O O . ALA A 1 182 ? 27.897 10.282 -52.604 1.00 82.50 182 ALA A O 1
ATOM 1482 N N . LEU A 1 183 ? 26.150 11.092 -51.466 1.00 83.25 183 LEU A N 1
ATOM 1483 C CA . LEU A 1 183 ? 25.289 11.261 -52.647 1.00 83.25 183 LEU A CA 1
ATOM 1484 C C . LEU A 1 183 ? 25.862 12.270 -53.659 1.00 83.25 183 LEU A C 1
ATOM 1486 O O . LEU A 1 183 ? 25.803 12.056 -54.875 1.00 83.25 183 LEU A O 1
ATOM 1490 N N . LYS A 1 184 ? 26.463 13.367 -53.1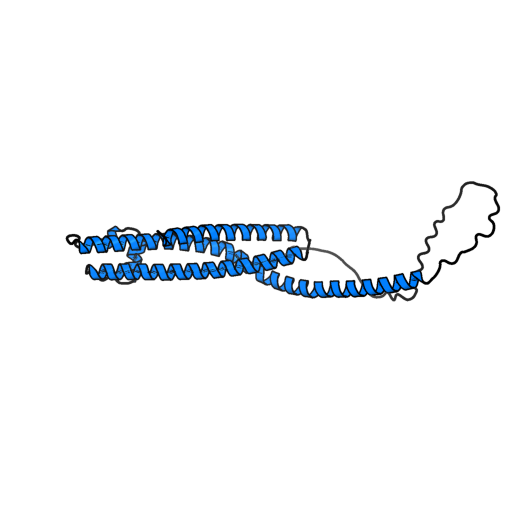83 1.00 81.81 184 LYS A N 1
ATOM 1491 C CA . LYS A 1 184 ? 27.167 14.325 -54.053 1.00 81.81 184 LYS A CA 1
ATOM 1492 C C . LYS A 1 184 ? 28.391 13.690 -54.719 1.00 81.81 184 LYS A C 1
ATOM 1494 O O . LYS A 1 184 ? 28.612 13.922 -55.904 1.00 81.81 184 LYS A O 1
ATOM 1499 N N . TYR A 1 185 ? 29.162 12.874 -54.004 1.00 80.69 185 TYR A N 1
ATOM 1500 C CA . TYR A 1 185 ? 30.292 12.148 -54.592 1.00 80.69 185 TYR A CA 1
ATOM 1501 C C . TYR A 1 185 ? 29.832 11.101 -55.611 1.00 80.69 185 TYR A C 1
ATOM 1503 O O . TYR A 1 185 ? 30.356 11.069 -56.722 1.00 80.69 185 TYR A O 1
ATOM 1511 N N . GLN A 1 186 ? 28.793 10.321 -55.301 1.00 78.69 186 GLN A N 1
ATOM 1512 C CA . GLN A 1 186 ? 28.222 9.332 -56.219 1.00 78.69 186 GLN A CA 1
ATOM 1513 C C . GLN A 1 186 ? 27.702 9.981 -57.511 1.00 78.69 186 GLN A C 1
ATOM 1515 O O . GLN A 1 186 ? 27.965 9.491 -58.609 1.00 78.69 186 GLN A O 1
ATOM 1520 N N . SER A 1 187 ? 26.971 11.093 -57.402 1.00 76.56 187 SER A N 1
ATOM 1521 C CA . SER A 1 187 ? 26.451 11.811 -58.573 1.00 76.56 187 SER A CA 1
ATOM 1522 C C . SER A 1 187 ? 27.564 12.421 -59.427 1.00 76.56 187 SER A C 1
ATOM 1524 O O . SER A 1 187 ? 27.469 12.379 -60.651 1.00 76.56 187 SER A O 1
ATOM 1526 N N . LYS A 1 188 ? 28.647 12.924 -58.819 1.00 73.94 188 LYS A N 1
ATOM 1527 C CA . LYS A 1 188 ? 29.844 13.372 -59.551 1.00 73.94 188 LYS A CA 1
ATOM 1528 C C . LYS A 1 188 ? 30.555 12.210 -60.251 1.00 73.94 188 LYS A C 1
ATOM 1530 O O . LYS A 1 188 ? 30.867 12.332 -61.431 1.00 73.94 188 LYS A O 1
ATOM 1535 N N . ALA A 1 189 ? 30.725 11.074 -59.576 1.00 68.44 189 ALA A N 1
ATOM 1536 C CA . ALA A 1 189 ? 31.351 9.876 -60.138 1.00 68.44 189 ALA A CA 1
ATOM 1537 C C . ALA A 1 189 ? 30.546 9.257 -61.298 1.00 68.44 189 ALA A C 1
ATOM 1539 O O . ALA A 1 189 ? 31.123 8.698 -62.218 1.00 68.44 189 ALA A O 1
ATOM 1540 N N . ARG A 1 190 ? 29.214 9.395 -61.322 1.00 67.69 190 ARG A N 1
ATOM 1541 C CA . ARG A 1 190 ? 28.384 8.933 -62.455 1.00 67.69 190 ARG A CA 1
ATOM 1542 C C . ARG A 1 190 ? 28.447 9.834 -63.693 1.00 67.69 190 ARG A C 1
ATOM 1544 O O . ARG A 1 190 ? 28.020 9.409 -64.762 1.00 67.69 190 ARG A O 1
ATOM 1551 N N . ARG A 1 191 ? 28.935 11.074 -63.562 1.00 67.69 191 ARG A N 1
ATOM 1552 C CA . ARG A 1 191 ? 29.074 12.023 -64.686 1.00 67.69 191 ARG A CA 1
ATOM 1553 C C . ARG A 1 191 ? 30.392 11.856 -65.441 1.00 67.69 191 ARG A C 1
ATOM 1555 O O . ARG A 1 191 ? 30.506 12.371 -66.548 1.00 67.69 191 ARG A O 1
ATOM 1562 N N . VAL A 1 192 ? 31.355 11.131 -64.874 1.00 59.66 192 VAL A N 1
ATOM 1563 C CA . VAL A 1 192 ? 32.561 10.691 -65.580 1.00 59.66 192 VAL A CA 1
ATOM 1564 C C . VAL A 1 192 ? 32.286 9.327 -66.212 1.00 59.66 192 VAL A C 1
ATOM 1566 O O . VAL A 1 192 ? 32.170 8.311 -65.536 1.00 59.66 192 VAL A O 1
ATOM 1569 N N . SER A 1 193 ? 32.107 9.312 -67.532 1.00 50.81 193 SER A N 1
ATOM 1570 C CA . SER A 1 193 ? 31.992 8.084 -68.325 1.00 50.81 193 SER A CA 1
ATOM 1571 C C . SER A 1 193 ? 33.285 7.260 -68.232 1.00 50.81 193 SER A C 1
ATOM 1573 O O . SER A 1 193 ? 34.363 7.857 -68.266 1.00 50.81 193 SER A O 1
ATOM 1575 N N . PRO A 1 194 ? 33.224 5.915 -68.163 1.00 50.44 194 PRO A N 1
ATOM 1576 C CA . PRO A 1 194 ? 34.431 5.102 -68.158 1.00 50.44 194 PRO A CA 1
ATOM 1577 C C . PRO A 1 194 ? 35.169 5.310 -69.482 1.00 50.44 194 PRO A C 1
ATOM 1579 O O . PRO A 1 194 ? 34.620 5.072 -70.562 1.00 50.44 194 PRO A O 1
ATOM 1582 N N . VAL A 1 195 ? 36.407 5.794 -69.401 1.00 48.56 195 VAL A N 1
ATOM 1583 C CA . VAL A 1 195 ? 37.308 5.892 -70.550 1.00 48.56 195 VAL A CA 1
ATOM 1584 C C . VAL A 1 195 ? 37.510 4.472 -71.078 1.00 48.56 195 VAL A C 1
ATOM 1586 O O . VAL A 1 195 ? 38.062 3.620 -70.386 1.00 48.56 195 VAL A O 1
ATOM 1589 N N . LYS A 1 196 ? 37.028 4.192 -72.295 1.00 42.91 196 LYS A N 1
ATOM 1590 C CA . LYS A 1 196 ? 37.363 2.960 -73.017 1.00 42.91 196 LYS A CA 1
ATOM 1591 C C . LYS A 1 196 ? 38.852 3.009 -73.350 1.00 42.91 196 LYS A C 1
ATOM 1593 O O . LYS A 1 196 ? 39.237 3.596 -74.357 1.00 42.91 196 LYS A O 1
ATOM 1598 N N . ILE A 1 197 ? 39.684 2.411 -72.505 1.00 44.44 197 ILE A N 1
ATOM 1599 C CA . ILE A 1 197 ? 41.081 2.144 -72.840 1.00 44.44 197 ILE A CA 1
ATOM 1600 C C . ILE A 1 197 ? 41.057 1.024 -73.887 1.00 44.44 197 ILE A C 1
ATOM 1602 O O . ILE A 1 197 ? 40.622 -0.093 -73.610 1.00 44.44 197 ILE A O 1
ATOM 1606 N N . GLY A 1 198 ? 41.409 1.361 -75.128 1.00 34.47 198 GLY A N 1
ATOM 1607 C CA . GLY A 1 198 ? 41.473 0.410 -76.231 1.00 34.47 198 GLY A CA 1
ATOM 1608 C C . GLY A 1 198 ? 42.538 -0.648 -75.965 1.00 34.47 198 GLY A C 1
ATOM 1609 O O . GLY A 1 198 ? 43.702 -0.320 -75.764 1.00 34.47 198 GLY A O 1
ATOM 1610 N N . PHE A 1 199 ? 42.151 -1.922 -75.988 1.00 40.34 199 PHE A N 1
ATOM 1611 C CA . PHE A 1 199 ? 43.104 -3.025 -76.019 1.00 40.34 199 PHE A CA 1
ATOM 1612 C C . PHE A 1 199 ? 43.728 -3.101 -77.419 1.00 40.34 199 PHE A C 1
ATOM 1614 O O . PHE A 1 199 ? 43.153 -3.689 -78.333 1.00 40.34 199 PHE A O 1
ATOM 1621 N N . SER A 1 200 ? 44.892 -2.480 -77.610 1.00 37.00 200 SER A N 1
ATOM 1622 C CA . SER A 1 200 ? 45.721 -2.677 -78.801 1.00 37.00 200 SER A CA 1
ATOM 1623 C C . SER A 1 200 ? 46.629 -3.901 -78.620 1.00 37.00 200 SER A C 1
ATOM 1625 O O . SER A 1 200 ? 47.560 -3.867 -77.825 1.00 37.00 200 SER A O 1
ATOM 1627 N N . ASN A 1 201 ? 46.322 -4.951 -79.390 1.00 34.69 201 ASN A N 1
ATOM 1628 C CA . ASN A 1 201 ? 47.154 -6.079 -79.840 1.00 34.69 201 ASN A CA 1
ATOM 1629 C C . ASN A 1 201 ? 48.088 -6.777 -78.829 1.00 34.69 201 ASN A C 1
ATOM 1631 O O . ASN A 1 201 ? 49.219 -6.364 -78.598 1.00 34.69 201 ASN A O 1
ATOM 1635 N N . ILE A 1 202 ? 47.646 -7.952 -78.370 1.00 36.22 202 ILE A N 1
ATOM 1636 C CA . ILE A 1 202 ? 48.461 -8.971 -77.693 1.00 36.22 202 ILE A CA 1
ATOM 1637 C C . ILE A 1 202 ? 49.127 -9.858 -78.765 1.00 36.22 202 ILE A C 1
ATOM 1639 O O . ILE A 1 202 ? 48.396 -10.534 -79.500 1.00 36.22 202 ILE A O 1
ATOM 1643 N N . PRO A 1 203 ? 50.468 -9.935 -78.876 1.00 35.88 203 PRO A N 1
ATOM 1644 C CA . PRO A 1 203 ? 51.099 -11.022 -79.612 1.00 35.88 203 PRO A CA 1
ATOM 1645 C C . PRO A 1 203 ? 51.022 -12.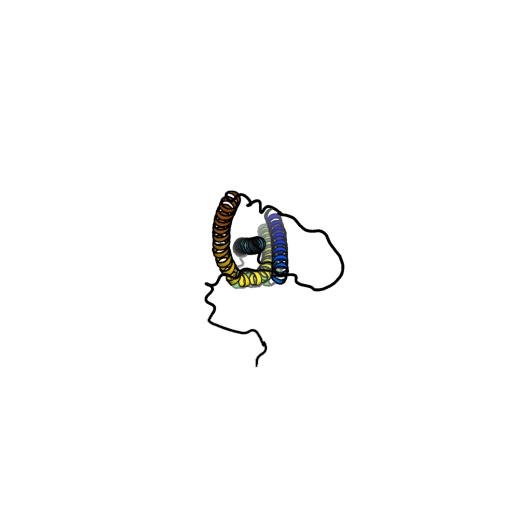309 -78.777 1.00 35.88 203 PRO A C 1
ATOM 1647 O O . PRO A 1 203 ? 51.420 -12.348 -77.615 1.00 35.88 203 PRO A O 1
ATOM 1650 N N . LYS A 1 204 ? 50.480 -13.373 -79.374 1.00 43.84 204 LYS A N 1
ATOM 1651 C CA . LYS A 1 204 ? 50.499 -14.726 -78.808 1.00 43.84 204 LYS A CA 1
ATOM 1652 C C . LYS A 1 204 ? 51.893 -15.323 -79.008 1.00 43.84 204 LYS A C 1
ATOM 1654 O O . LYS A 1 20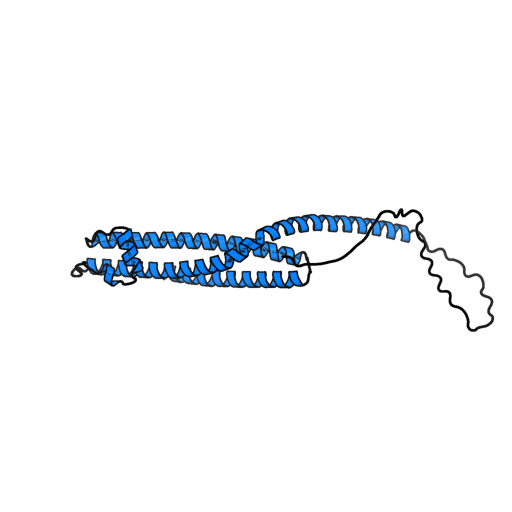4 ? 52.215 -15.604 -80.157 1.00 43.84 204 LYS A O 1
ATOM 1659 N N . ASN A 1 205 ? 52.654 -15.585 -77.943 1.00 33.31 205 ASN A N 1
ATOM 1660 C CA . ASN A 1 205 ? 53.390 -16.850 -77.836 1.00 33.31 205 ASN A CA 1
ATOM 1661 C C . ASN A 1 205 ? 53.894 -17.152 -76.403 1.00 33.31 205 ASN A C 1
ATOM 1663 O O . ASN A 1 205 ? 54.460 -16.285 -75.752 1.00 33.31 205 ASN A O 1
ATOM 1667 N N . GLU A 1 206 ? 53.708 -18.419 -76.016 1.00 33.81 206 GLU A N 1
ATOM 1668 C CA . GLU A 1 206 ? 54.374 -19.229 -74.966 1.00 33.81 206 GLU A CA 1
ATOM 1669 C C . GLU A 1 206 ? 54.085 -18.971 -73.469 1.00 33.81 206 GLU A C 1
ATOM 1671 O O . GLU A 1 206 ? 54.522 -18.012 -72.845 1.00 33.81 206 GLU A O 1
ATOM 1676 N N . ASN A 1 207 ? 53.374 -19.940 -72.881 1.00 37.81 207 ASN A N 1
ATOM 1677 C CA . ASN A 1 207 ? 53.375 -20.313 -71.457 1.00 37.81 207 ASN A CA 1
ATOM 1678 C C . ASN A 1 207 ? 54.577 -21.263 -71.205 1.00 37.81 207 ASN A C 1
ATOM 1680 O O . ASN A 1 207 ? 54.975 -21.896 -72.186 1.00 37.81 207 ASN A O 1
ATOM 1684 N N . PRO A 1 208 ? 55.061 -21.536 -69.964 1.00 46.69 208 PRO A N 1
ATOM 1685 C CA . PRO A 1 208 ? 54.456 -21.248 -68.650 1.00 46.69 208 PRO A CA 1
ATOM 1686 C C . PRO A 1 208 ? 55.456 -20.854 -67.514 1.00 46.69 208 PRO A C 1
ATOM 1688 O O . PRO A 1 208 ? 56.664 -20.977 -67.656 1.00 46.69 208 PRO A O 1
ATOM 1691 N N . LEU A 1 209 ? 54.922 -20.481 -66.338 1.00 38.72 209 LEU A N 1
ATOM 1692 C CA . LEU A 1 209 ? 55.593 -20.442 -65.015 1.00 38.72 209 LEU A CA 1
ATOM 1693 C C . LEU A 1 209 ? 56.796 -19.483 -64.844 1.00 38.72 209 LEU A C 1
ATOM 1695 O O . LEU A 1 209 ? 57.933 -19.861 -65.099 1.00 38.72 209 LEU A O 1
ATOM 1699 N N . ASN A 1 210 ? 56.561 -18.293 -64.272 1.00 33.72 210 ASN A N 1
ATOM 1700 C CA . ASN A 1 210 ? 57.266 -17.797 -63.073 1.00 33.72 210 ASN A CA 1
ATOM 1701 C C . ASN A 1 210 ? 56.896 -16.344 -62.725 1.00 33.72 210 ASN A C 1
ATOM 1703 O O . ASN A 1 210 ? 56.700 -15.512 -63.601 1.00 33.72 210 ASN A O 1
ATOM 1707 N N . ASN A 1 211 ? 56.918 -16.079 -61.417 1.00 31.81 211 ASN A N 1
ATOM 1708 C CA . ASN A 1 211 ? 56.905 -14.785 -60.729 1.00 31.81 211 ASN A CA 1
ATOM 1709 C C . ASN A 1 211 ? 55.575 -14.026 -60.615 1.00 31.81 211 ASN A C 1
ATOM 1711 O O . ASN A 1 211 ? 55.167 -13.243 -61.463 1.00 31.81 211 ASN A O 1
ATOM 1715 N N . VAL A 1 212 ? 54.938 -14.280 -59.467 1.00 44.44 212 VAL A N 1
ATOM 1716 C CA . VAL A 1 212 ? 54.517 -13.279 -58.473 1.00 44.44 212 VAL A CA 1
ATOM 1717 C C . VAL A 1 212 ? 54.826 -11.833 -58.875 1.00 44.44 212 VAL A C 1
ATOM 1719 O O . VAL A 1 212 ? 55.988 -11.457 -58.899 1.00 44.44 212 VAL A O 1
ATOM 1722 N N . ASP A 1 213 ? 53.775 -11.048 -59.113 1.00 32.94 213 ASP A N 1
ATOM 1723 C CA . ASP A 1 213 ? 53.676 -9.658 -58.658 1.00 32.94 213 ASP A CA 1
ATOM 1724 C C . ASP A 1 213 ? 52.210 -9.206 -58.736 1.00 32.94 213 ASP A C 1
ATOM 1726 O O . ASP A 1 213 ? 51.697 -8.746 -59.757 1.00 32.94 213 ASP A O 1
ATOM 1730 N N . VAL A 1 214 ? 51.502 -9.379 -57.618 1.00 32.47 214 VAL A N 1
ATOM 1731 C CA . VAL A 1 214 ? 50.247 -8.673 -57.354 1.00 32.47 214 VAL A CA 1
ATOM 1732 C C . VAL A 1 214 ? 50.643 -7.279 -56.889 1.00 32.47 214 VAL A C 1
ATOM 1734 O O . VAL A 1 214 ? 50.880 -7.058 -55.704 1.00 32.47 214 VAL A O 1
ATOM 1737 N N . ILE A 1 215 ? 50.743 -6.332 -57.817 1.00 33.75 215 ILE A N 1
ATOM 1738 C CA . ILE A 1 215 ? 50.915 -4.932 -57.440 1.00 33.75 215 ILE A CA 1
ATOM 1739 C C . ILE A 1 215 ? 49.540 -4.372 -57.055 1.00 33.75 215 ILE A C 1
ATOM 1741 O O . ILE A 1 215 ? 48.730 -4.006 -57.907 1.00 33.75 215 ILE A O 1
ATOM 1745 N N . LEU A 1 216 ? 49.278 -4.320 -55.746 1.00 31.31 216 LEU A N 1
ATOM 1746 C CA . LEU A 1 216 ? 48.335 -3.371 -55.159 1.00 31.31 216 LEU A CA 1
ATOM 1747 C C . LEU A 1 216 ? 48.938 -1.967 -55.297 1.00 31.31 216 LEU A C 1
ATOM 1749 O O . LEU A 1 216 ? 49.917 -1.655 -54.625 1.00 31.31 216 LEU A O 1
ATOM 1753 N N . PHE A 1 217 ? 48.326 -1.098 -56.099 1.00 29.02 217 PHE A N 1
ATOM 1754 C CA . PHE A 1 217 ? 48.489 0.343 -55.919 1.00 29.02 217 PHE A CA 1
ATOM 1755 C C . PHE A 1 217 ? 47.308 0.873 -55.104 1.00 29.02 217 PHE A C 1
ATOM 1757 O O . PHE A 1 217 ? 46.230 1.150 -55.624 1.00 29.02 217 PHE A O 1
ATOM 1764 N N . THR A 1 218 ? 47.526 0.988 -53.795 1.00 34.75 218 THR A N 1
ATOM 1765 C CA . THR A 1 218 ? 46.912 2.033 -52.976 1.00 34.75 218 THR A CA 1
ATOM 1766 C C . THR A 1 218 ? 47.660 3.329 -53.266 1.00 34.75 218 THR A C 1
ATOM 1768 O O . THR A 1 218 ? 48.839 3.439 -52.930 1.00 34.75 218 THR A O 1
ATOM 1771 N N . GLU A 1 219 ? 47.009 4.298 -53.900 1.00 30.97 219 GLU A N 1
ATOM 1772 C CA . GLU A 1 219 ? 47.556 5.648 -54.026 1.00 30.97 219 GLU A CA 1
ATOM 1773 C C . GLU A 1 219 ? 47.271 6.395 -52.712 1.00 30.97 219 GLU A C 1
ATOM 1775 O O . GLU A 1 219 ? 46.120 6.570 -52.307 1.00 30.97 219 GLU A O 1
ATOM 1780 N N . ILE A 1 220 ? 48.349 6.706 -51.992 1.00 37.50 220 ILE A N 1
ATOM 1781 C CA . ILE A 1 220 ? 48.381 7.422 -50.714 1.00 37.50 220 ILE A CA 1
ATOM 1782 C C . ILE A 1 220 ? 48.421 8.921 -51.033 1.00 37.50 220 ILE A C 1
ATOM 1784 O O . ILE A 1 220 ? 49.315 9.371 -51.746 1.00 37.50 220 ILE A O 1
ATOM 1788 N N . ASP A 1 221 ? 47.460 9.681 -50.505 1.00 41.44 221 ASP A N 1
ATOM 1789 C CA . ASP A 1 221 ? 47.414 11.148 -50.589 1.00 41.44 221 ASP A CA 1
ATOM 1790 C C . ASP A 1 221 ? 48.612 11.773 -49.830 1.00 41.44 221 ASP A C 1
ATOM 1792 O O . ASP A 1 221 ? 48.841 11.406 -48.671 1.00 41.44 221 ASP A O 1
ATOM 1796 N N . PRO A 1 222 ? 49.364 12.723 -50.420 1.00 39.75 222 PRO A N 1
ATOM 1797 C CA . PRO A 1 222 ? 50.604 13.254 -49.846 1.00 39.75 222 PRO A CA 1
ATOM 1798 C C . PRO A 1 222 ? 50.423 14.318 -48.744 1.00 39.75 222 PRO A C 1
ATOM 1800 O O . PRO A 1 222 ? 51.421 14.759 -48.183 1.00 39.75 222 PRO A O 1
ATOM 1803 N N . ASP A 1 223 ? 49.193 14.699 -48.377 1.00 40.53 223 ASP A N 1
ATOM 1804 C CA . ASP A 1 223 ? 48.933 15.838 -47.470 1.00 40.53 223 ASP A CA 1
ATOM 1805 C C . ASP A 1 223 ? 48.419 15.459 -46.061 1.00 40.53 223 ASP A C 1
ATOM 1807 O O . ASP A 1 223 ? 47.839 16.285 -45.350 1.00 40.53 223 ASP A O 1
ATOM 1811 N N . ARG A 1 224 ? 48.638 14.222 -45.589 1.00 45.78 224 ARG A N 1
ATOM 1812 C CA . ARG A 1 224 ? 48.378 13.883 -44.176 1.00 45.78 224 ARG A CA 1
ATOM 1813 C C . ARG A 1 224 ? 49.597 14.181 -43.302 1.00 45.78 224 ARG A C 1
ATOM 1815 O O . ARG A 1 224 ? 50.482 13.345 -43.151 1.00 45.78 224 ARG A O 1
ATOM 1822 N N . ASN A 1 225 ? 49.579 15.344 -42.651 1.00 33.56 225 ASN A N 1
ATOM 1823 C CA . ASN A 1 225 ? 50.377 15.593 -41.450 1.00 33.56 225 ASN A CA 1
ATOM 1824 C C . ASN A 1 225 ? 49.980 14.581 -40.357 1.00 33.56 225 ASN A C 1
ATOM 1826 O O . ASN A 1 225 ? 48.894 14.663 -39.780 1.00 33.56 225 ASN A O 1
ATOM 1830 N N . LEU A 1 226 ? 50.862 13.610 -40.118 1.00 42.47 226 LEU A N 1
ATOM 1831 C CA . LEU A 1 226 ? 51.037 12.942 -38.828 1.00 42.47 226 LEU A CA 1
ATOM 1832 C C . LEU A 1 226 ? 52.051 13.743 -37.992 1.00 42.47 226 LEU A C 1
ATOM 1834 O O . LEU A 1 226 ? 52.759 14.580 -38.545 1.00 42.47 226 LEU A O 1
ATOM 1838 N N . LEU A 1 227 ? 52.144 13.389 -36.705 1.00 34.59 227 LEU A N 1
ATOM 1839 C CA . LEU A 1 227 ? 52.775 14.059 -35.553 1.00 34.59 227 LEU A CA 1
ATOM 1840 C C . LEU A 1 227 ? 51.707 14.855 -34.786 1.00 34.59 227 LEU A C 1
ATOM 1842 O O . LEU A 1 227 ? 51.126 15.793 -35.319 1.00 34.59 227 LEU A O 1
ATOM 1846 N N . ASP A 1 228 ? 51.315 14.487 -33.571 1.00 36.69 228 ASP A N 1
ATOM 1847 C CA . ASP A 1 228 ? 52.101 13.911 -32.471 1.00 36.69 228 ASP A CA 1
ATOM 1848 C C . ASP A 1 228 ? 51.104 13.194 -31.531 1.00 36.69 228 ASP A C 1
ATOM 1850 O O . ASP A 1 228 ? 50.053 13.755 -31.219 1.00 36.69 228 ASP A O 1
ATOM 1854 N N . ASP A 1 229 ? 51.218 11.872 -31.369 1.00 35.91 229 ASP A N 1
ATOM 1855 C CA . ASP A 1 229 ? 51.816 11.188 -30.198 1.00 35.91 229 ASP A CA 1
ATOM 1856 C C . ASP A 1 229 ? 50.837 11.061 -29.017 1.00 35.91 229 ASP A C 1
ATOM 1858 O O . ASP A 1 229 ? 50.088 11.971 -28.696 1.00 35.91 229 ASP A O 1
ATOM 1862 N N . SER A 1 230 ? 50.774 9.969 -28.268 1.00 30.17 230 SER A N 1
ATOM 1863 C CA . SER A 1 230 ? 51.434 8.667 -28.303 1.00 30.17 230 SER A CA 1
ATOM 1864 C C . SER A 1 230 ? 50.731 7.804 -27.237 1.00 30.17 230 SER A C 1
ATOM 1866 O O . SER A 1 230 ? 50.076 8.331 -26.342 1.00 30.17 230 SER A O 1
ATOM 1868 N N . SER A 1 231 ? 50.804 6.477 -27.411 1.00 29.91 231 SER A N 1
ATOM 1869 C CA . SER A 1 231 ? 50.920 5.414 -26.391 1.00 29.91 231 SER A CA 1
ATOM 1870 C C . SER A 1 231 ? 50.454 5.684 -24.944 1.00 29.91 231 SER A C 1
ATOM 1872 O O . SER A 1 231 ? 50.802 6.675 -24.334 1.00 29.91 231 SER A O 1
ATOM 1874 N N . HIS A 1 232 ? 49.833 4.777 -24.197 1.00 31.48 232 HIS A N 1
ATOM 1875 C CA . HIS A 1 232 ? 49.665 3.339 -24.308 1.00 31.48 232 HIS A CA 1
ATOM 1876 C C . HIS A 1 232 ? 48.730 2.884 -23.174 1.00 31.48 232 HIS A C 1
ATOM 1878 O O . HIS A 1 232 ? 48.400 3.610 -22.244 1.00 31.48 232 HIS A O 1
ATOM 1884 N N . HIS A 1 233 ? 48.325 1.640 -23.328 1.00 31.42 233 HIS A N 1
ATOM 1885 C CA . HIS A 1 233 ? 47.404 0.806 -22.584 1.00 31.42 233 HIS A CA 1
ATOM 1886 C C . HIS A 1 233 ? 48.029 0.181 -21.312 1.00 31.42 233 HIS A C 1
ATOM 1888 O O . HIS A 1 233 ? 49.217 -0.128 -21.338 1.00 31.42 233 HIS A O 1
ATOM 1894 N N . PHE A 1 234 ? 47.170 -0.113 -20.314 1.00 28.77 234 PHE A N 1
ATOM 1895 C CA . PHE A 1 234 ? 47.290 -1.111 -19.213 1.00 28.77 234 PHE A CA 1
ATOM 1896 C C . PHE A 1 234 ? 48.220 -0.756 -18.022 1.00 28.77 234 PHE A C 1
ATOM 1898 O O . PHE A 1 234 ? 49.274 -0.173 -18.218 1.00 28.77 234 PHE A O 1
ATOM 1905 N N . ASP A 1 235 ? 47.947 -1.056 -16.742 1.00 32.94 235 ASP A N 1
ATOM 1906 C CA . ASP A 1 235 ? 46.999 -1.967 -16.076 1.00 32.94 235 ASP A CA 1
ATOM 1907 C C . ASP A 1 235 ? 46.993 -1.711 -14.535 1.00 32.94 235 ASP A C 1
ATOM 1909 O O . ASP A 1 235 ? 47.855 -0.995 -14.027 1.00 32.94 235 ASP A O 1
ATOM 1913 N N . TYR A 1 236 ? 46.102 -2.421 -13.822 1.00 31.59 236 TYR A N 1
ATOM 1914 C CA . TYR A 1 236 ? 46.074 -2.792 -12.382 1.00 31.59 236 TYR A CA 1
ATOM 1915 C C . TYR A 1 236 ? 45.126 -2.096 -11.381 1.00 31.59 236 TYR A C 1
ATOM 1917 O O . TYR A 1 236 ? 45.332 -0.985 -10.901 1.00 31.59 236 TYR A O 1
ATOM 1925 N N . TYR A 1 237 ? 44.134 -2.900 -10.974 1.00 32.19 237 TYR A N 1
ATOM 1926 C CA . TYR A 1 237 ? 43.349 -2.840 -9.740 1.00 32.19 237 TYR A CA 1
ATOM 1927 C C . TYR A 1 237 ? 44.096 -3.443 -8.526 1.00 32.19 237 TYR A C 1
ATOM 1929 O O . TYR A 1 237 ? 44.896 -4.364 -8.683 1.00 32.19 237 TYR A O 1
ATOM 1937 N N . PHE A 1 238 ? 43.635 -3.012 -7.340 1.00 29.45 238 PHE A N 1
ATOM 1938 C CA . PHE A 1 238 ? 43.803 -3.499 -5.952 1.00 29.45 238 PHE A CA 1
ATOM 1939 C C . PHE A 1 238 ? 44.777 -2.742 -5.037 1.00 29.45 238 PHE A C 1
ATOM 1941 O O . PHE A 1 238 ? 45.945 -2.538 -5.341 1.00 29.45 238 PHE A O 1
ATOM 1948 N N . GLY A 1 239 ? 44.220 -2.312 -3.899 1.00 34.50 239 GLY A N 1
ATOM 1949 C CA . GLY A 1 239 ? 44.825 -1.401 -2.935 1.00 34.50 239 GLY A CA 1
ATOM 1950 C C . GLY A 1 239 ? 45.409 -2.042 -1.681 1.00 34.50 239 GLY A C 1
ATOM 1951 O O . GLY A 1 239 ? 45.517 -3.259 -1.577 1.00 34.50 239 GLY A O 1
ATOM 1952 N N . THR A 1 240 ? 45.706 -1.154 -0.733 1.00 40.69 240 THR A N 1
ATOM 1953 C CA . THR A 1 240 ? 45.582 -1.254 0.731 1.00 40.69 240 THR A CA 1
ATOM 1954 C C . THR A 1 240 ? 45.409 0.161 1.254 1.00 40.69 240 THR A C 1
ATOM 1956 O O . THR A 1 240 ? 46.110 1.040 0.699 1.00 40.69 240 THR A O 1
#

Secondary structure (DSSP, 8-state):
-HHHHHHHHHHHHHHHHHHHHHHHHHHHHHHHHTT---HHHHHHHHHHHHHHHHHHHHHHHHHHHHHHHHHHHHHHHHHHHHHTT----HHHHHHHHHT--THHHHTT--TTSHHHHHHHHHHHHHHHHHHHHHHHHHHHHHHHHHHHHHHHTTHHHHHHHHHHHHHHHHHHHHHHHHHHHHHHHHHHHHHS-----------------------------TT-----------------

Solvent-accessible surface area (backbone atoms only — not comparable to full-atom values): 14647 Å² total; per-residue (Å²): 110,73,66,61,53,48,54,51,51,51,53,55,49,51,52,53,49,52,53,52,50,53,53,52,50,54,53,49,55,57,42,58,77,67,68,60,91,39,73,66,54,50,49,51,52,55,49,51,50,55,51,50,52,53,50,52,52,54,53,50,53,48,51,52,53,49,53,55,51,41,53,54,38,52,56,50,39,50,53,44,36,43,75,68,71,43,84,72,53,75,65,61,50,48,55,52,59,74,65,70,46,74,63,68,75,51,65,91,51,75,67,85,41,74,64,47,48,52,46,48,53,53,38,53,55,37,50,54,50,42,56,54,46,55,54,50,51,52,55,49,49,55,51,45,62,61,45,49,64,58,59,66,67,43,64,73,52,54,58,52,44,56,53,52,53,58,51,50,52,52,52,52,53,50,52,53,51,51,52,55,49,49,54,53,50,53,56,54,58,69,71,56,73,83,78,82,77,78,88,78,79,83,84,88,79,87,85,83,90,84,77,92,78,86,80,80,81,79,87,75,77,92,80,73,84,76,87,80,88,75,88,84,82,90,87,85,87,87,89,132

Foldseek 3Di:
DVVVVVLVVCVVVLVVLLVVLVVLVVVLVVVVVVVPPDPVSLVSLVVSQVSLVVSLVVLVVVLVVLVVLLVVLLVLLQVLCVVQVHHDDSVRSVVVLVVVDLCSSVPPRDPPDPSSVVSSVSNVVSSVSNVVSVVSSVVSVVSCVVSVVVNVVSPVVNVVSVVVVVVVVVVVVVVVVVVVVVVVVVVVVVVDDPPPPDPPDDDDDDDDDDDDDPDDDPPDDPPDDDDDYDDDDDDDDDDD

Radius of gyration: 38.91 Å; Cα contacts (8 Å, |Δi|>4): 82; chains: 1; bounding box: 85×37×114 Å

Organism: Vespula pensylvanica (NCBI:txid30213)

Sequence (240 aa):
MELEDLMSDIKKTANKVRAKLKVIEQNIEQEEHTNKSSADLRIRKTQHSTLSRKFVEVMSEYNRTQTDYRERCKGRIQRQLEITGRTTTNDELEEMLEQGNPAVFTQGIIMETQQAKQTLADIEARHADIIKLENSIRELHDMFMDMAMLVESQGEMIDRIEYHVEHAVDYVQTATQDTKKALKYQSKARRVSPVKIGFSNIPKNENPLNNVDVILFTEIDPDRNLLDDSSHHFDYYFGT